Protein AF-A0A7V3JK08-F1 (afdb_monomer_lite)

Sequence (238 aa):
MSPSVHNSKATSTPRSINSATVPPHAVSRSSGCAATTRMRFTSPNWPTSKDGVSDICSPRGVRRWSAAPFPKASPAGTVGQKRRHLFYHNSGRRKNLYEVPAMRLLMFLAKQFAFRPFEKTLPDAADAGGEVRVADAAVIFVHAEPQDEANAAGLETKFVKNVKWIAGKRGFRSVVLHSFTHLAEASASPQFAEAFLQSAATRLRNTGYQVTLTPFGWVCEWELSVYGESLAKVFKVL

Structure (mmCIF, N/CA/C/O backbone):
data_AF-A0A7V3JK08-F1
#
_entry.id   AF-A0A7V3JK08-F1
#
loop_
_atom_site.group_PDB
_atom_site.id
_atom_site.type_symbol
_atom_site.label_atom_id
_atom_site.label_alt_id
_atom_site.label_comp_id
_atom_site.label_asym_id
_atom_site.label_entity_id
_atom_site.label_seq_id
_atom_site.pdbx_PDB_ins_code
_atom_site.Cartn_x
_atom_site.Cartn_y
_atom_site.Cartn_z
_atom_site.occupancy
_atom_site.B_iso_or_equiv
_atom_site.auth_seq_id
_atom_site.auth_comp_id
_atom_site.auth_asym_id
_atom_site.auth_atom_id
_atom_site.pdbx_PDB_model_num
ATOM 1 N N . MET A 1 1 ? 54.950 -26.844 6.397 1.00 44.97 1 MET A N 1
ATOM 2 C CA . MET A 1 1 ? 55.944 -27.912 6.135 1.00 44.97 1 MET A CA 1
ATOM 3 C C . MET A 1 1 ? 56.023 -28.795 7.374 1.00 44.97 1 MET A C 1
ATOM 5 O O . MET A 1 1 ? 55.875 -28.244 8.456 1.00 44.97 1 MET A O 1
ATOM 9 N N . SER A 1 2 ? 56.229 -30.106 7.179 1.00 39.28 2 SER A N 1
ATOM 10 C CA . SER A 1 2 ? 56.109 -31.245 8.127 1.00 39.28 2 SER A CA 1
ATOM 11 C C . SER A 1 2 ? 54.739 -31.961 8.142 1.00 39.28 2 SER A C 1
ATOM 13 O O . SER A 1 2 ? 53.722 -31.303 7.936 1.00 39.28 2 SER A O 1
ATOM 15 N N . PRO A 1 3 ? 54.722 -33.313 8.241 1.00 57.62 3 PRO A N 1
ATOM 16 C CA . PRO A 1 3 ? 54.244 -34.138 7.125 1.00 57.62 3 PRO A CA 1
ATOM 17 C C . PRO A 1 3 ? 53.255 -35.275 7.473 1.00 57.62 3 PRO A C 1
ATOM 19 O O . PRO A 1 3 ? 53.011 -35.607 8.626 1.00 57.62 3 PRO A O 1
ATOM 22 N N . SER A 1 4 ? 52.737 -35.855 6.384 1.00 43.62 4 SER A N 1
ATOM 23 C CA . SER A 1 4 ? 52.169 -37.187 6.124 1.00 43.62 4 SER A CA 1
ATOM 24 C C . SER A 1 4 ? 52.019 -38.212 7.255 1.00 43.62 4 SER A C 1
ATOM 26 O O . SER A 1 4 ? 52.997 -38.653 7.850 1.00 43.62 4 SER A O 1
ATOM 28 N N . VAL A 1 5 ? 50.807 -38.771 7.346 1.00 53.66 5 VAL A N 1
ATOM 29 C CA . VAL A 1 5 ? 50.544 -40.125 7.856 1.00 53.66 5 VAL A CA 1
ATOM 30 C C . VAL A 1 5 ? 49.669 -40.867 6.839 1.00 53.66 5 VAL A C 1
ATOM 32 O O . VAL A 1 5 ? 48.612 -40.385 6.436 1.00 53.66 5 VAL A O 1
ATOM 35 N N . HIS A 1 6 ? 50.154 -42.026 6.391 1.00 46.25 6 HIS A N 1
ATOM 36 C CA . HIS A 1 6 ? 49.413 -43.026 5.624 1.00 46.25 6 HIS A CA 1
ATOM 37 C C . HIS A 1 6 ? 48.321 -43.672 6.481 1.00 46.25 6 HIS A C 1
ATOM 39 O O . HIS A 1 6 ? 48.582 -44.009 7.634 1.00 46.25 6 HIS A O 1
ATOM 45 N N . ASN A 1 7 ? 47.164 -43.990 5.894 1.00 44.94 7 ASN A N 1
ATOM 46 C CA . ASN A 1 7 ? 46.474 -45.210 6.301 1.00 44.94 7 ASN A CA 1
ATOM 47 C C . ASN A 1 7 ? 45.701 -45.866 5.152 1.00 44.94 7 ASN A C 1
ATOM 49 O O . ASN A 1 7 ? 45.136 -45.206 4.280 1.00 44.94 7 ASN A O 1
ATOM 53 N N . SER A 1 8 ? 45.748 -47.191 5.176 1.00 45.16 8 SER A N 1
ATOM 54 C CA . SER A 1 8 ? 45.377 -48.122 4.122 1.00 45.16 8 SER A CA 1
ATOM 55 C C . SER A 1 8 ? 43.903 -48.521 4.165 1.00 45.16 8 SER A C 1
ATOM 57 O O . SER A 1 8 ? 43.245 -48.508 5.202 1.00 45.16 8 SER A O 1
ATOM 59 N N . LYS A 1 9 ? 43.421 -48.919 2.986 1.00 43.72 9 LYS A N 1
ATOM 60 C CA . LYS A 1 9 ? 42.112 -49.507 2.680 1.00 43.72 9 LYS A CA 1
ATOM 61 C C . LYS A 1 9 ? 41.764 -50.712 3.566 1.00 43.72 9 LYS A C 1
ATOM 63 O O . LYS A 1 9 ? 42.589 -51.606 3.730 1.00 43.72 9 LYS A O 1
ATOM 68 N N . ALA A 1 10 ? 40.490 -50.818 3.940 1.00 41.09 10 ALA A N 1
ATOM 69 C CA . ALA A 1 10 ? 39.824 -52.098 4.165 1.00 41.09 10 ALA A CA 1
ATOM 70 C C . ALA A 1 10 ? 38.390 -52.044 3.615 1.00 41.09 10 ALA A C 1
ATOM 72 O O . ALA A 1 10 ? 37.568 -51.217 4.003 1.00 41.09 10 ALA A O 1
ATOM 73 N N . THR A 1 11 ? 38.144 -52.922 2.653 1.00 42.81 11 THR A N 1
ATOM 74 C CA . THR A 1 11 ? 36.903 -53.175 1.924 1.00 42.81 11 THR A CA 1
ATOM 75 C C . THR A 1 11 ? 35.995 -54.090 2.748 1.00 42.81 11 THR A C 1
ATOM 77 O O . THR A 1 11 ? 36.456 -55.123 3.221 1.00 42.81 11 THR A O 1
ATOM 80 N N . SER A 1 12 ? 34.698 -53.788 2.851 1.00 40.03 12 SER A N 1
ATOM 81 C CA . SER A 1 12 ? 33.665 -54.820 3.026 1.00 40.03 12 SER A CA 1
ATOM 82 C C . SER A 1 12 ? 32.294 -54.323 2.546 1.00 40.03 12 SER A C 1
ATOM 84 O O . SER A 1 12 ? 31.903 -53.178 2.750 1.00 40.03 12 SER A O 1
ATOM 86 N N . THR A 1 13 ? 31.585 -55.202 1.849 1.00 43.25 13 THR A N 1
ATOM 87 C CA . THR A 1 13 ? 30.185 -55.134 1.387 1.00 43.25 13 THR A CA 1
ATOM 88 C C . THR A 1 13 ? 29.637 -56.565 1.573 1.00 43.25 13 THR A C 1
ATOM 90 O O . THR A 1 13 ? 30.458 -57.474 1.726 1.00 43.25 13 THR A O 1
ATOM 93 N N . PRO A 1 14 ? 28.337 -56.887 1.415 1.00 53.09 14 PRO A N 1
ATOM 94 C CA . PRO A 1 14 ? 27.078 -56.163 1.651 1.00 53.09 14 PRO A CA 1
ATOM 95 C C . PRO A 1 14 ? 26.154 -56.932 2.634 1.00 53.09 14 PRO A C 1
ATOM 97 O O . PRO A 1 14 ? 26.373 -58.108 2.915 1.00 53.09 14 PRO A O 1
ATOM 100 N N . ARG A 1 15 ? 25.025 -56.339 3.058 1.00 38.31 15 ARG A N 1
ATOM 101 C CA . ARG A 1 15 ? 23.806 -57.114 3.379 1.00 38.31 15 ARG A CA 1
ATOM 102 C C . ARG A 1 15 ? 22.533 -56.328 3.044 1.00 38.31 15 ARG A C 1
ATOM 104 O O . ARG A 1 15 ? 22.272 -55.270 3.599 1.00 38.31 15 ARG A O 1
ATOM 111 N N . SER A 1 16 ? 21.790 -56.897 2.098 1.00 41.03 16 SER A N 1
ATOM 112 C CA . SER A 1 16 ? 20.389 -56.639 1.749 1.00 41.03 16 SER A CA 1
ATOM 113 C C . SER A 1 16 ? 19.460 -56.955 2.928 1.00 41.03 16 SER A C 1
ATOM 115 O O . SER A 1 16 ? 19.788 -57.877 3.670 1.00 41.03 16 SER A O 1
ATOM 117 N N . ILE A 1 17 ? 18.328 -56.242 3.058 1.00 45.47 17 ILE A N 1
ATOM 118 C CA . ILE A 1 17 ? 17.000 -56.776 3.436 1.00 45.47 17 ILE A CA 1
ATOM 119 C C . ILE A 1 17 ? 15.899 -55.740 3.088 1.00 45.47 17 ILE A C 1
ATOM 121 O O . ILE A 1 17 ? 15.822 -54.656 3.654 1.00 45.47 17 ILE A O 1
ATOM 125 N N . ASN A 1 18 ? 15.078 -56.161 2.125 1.00 44.19 18 ASN A N 1
ATOM 126 C CA . ASN A 1 18 ? 13.622 -56.076 1.949 1.00 44.19 18 ASN A CA 1
ATOM 127 C C . ASN A 1 18 ? 12.842 -54.748 1.879 1.00 44.19 18 ASN A C 1
ATOM 129 O O . ASN A 1 18 ? 12.598 -54.036 2.847 1.00 44.19 18 ASN A O 1
ATOM 133 N N . SER A 1 19 ? 12.285 -54.601 0.678 1.00 41.09 19 SER A N 1
ATOM 134 C CA . SER A 1 19 ? 11.043 -53.966 0.255 1.00 41.09 19 SER A CA 1
ATOM 135 C C . SER A 1 19 ? 9.795 -54.442 1.017 1.00 41.09 19 SER A C 1
ATOM 137 O O . SER A 1 19 ? 9.583 -55.640 1.203 1.00 41.09 19 SER A O 1
ATOM 139 N N . ALA A 1 20 ? 8.915 -53.497 1.361 1.00 44.09 20 ALA A N 1
ATOM 140 C CA . ALA A 1 20 ? 7.545 -53.757 1.797 1.00 44.09 20 ALA A CA 1
ATOM 141 C C . ALA A 1 20 ? 6.555 -53.055 0.854 1.00 44.09 20 ALA A C 1
ATOM 143 O O . ALA A 1 20 ? 6.560 -51.835 0.698 1.00 44.09 20 ALA A O 1
ATOM 144 N N . THR A 1 21 ? 5.736 -53.877 0.209 1.00 41.53 21 THR A N 1
ATOM 145 C CA . THR A 1 21 ? 4.658 -53.540 -0.723 1.00 41.53 21 THR A CA 1
ATOM 146 C C . THR A 1 21 ? 3.405 -53.122 0.053 1.00 41.53 21 THR A C 1
ATOM 148 O O . THR A 1 21 ? 2.987 -53.830 0.967 1.00 41.53 21 THR A O 1
ATOM 151 N N . VAL A 1 22 ? 2.779 -52.005 -0.327 1.00 55.28 22 VAL A N 1
ATOM 152 C CA . VAL A 1 22 ? 1.480 -51.540 0.202 1.00 55.28 22 VAL A CA 1
ATOM 153 C C . VAL A 1 22 ? 0.359 -51.961 -0.768 1.00 55.28 22 VAL A C 1
ATOM 155 O O . VAL A 1 22 ? 0.499 -51.701 -1.964 1.00 55.28 22 VAL A O 1
ATOM 158 N N . PRO A 1 23 ? -0.743 -52.593 -0.314 1.00 51.19 23 PRO A N 1
ATOM 159 C CA . PRO A 1 23 ? -1.876 -52.945 -1.174 1.00 51.19 23 PRO A CA 1
ATOM 160 C C . PRO A 1 23 ? -2.932 -51.817 -1.268 1.00 51.19 23 PRO A C 1
ATOM 162 O O . PRO A 1 23 ? -3.100 -51.056 -0.313 1.00 51.19 23 PRO A O 1
ATOM 165 N N . PRO A 1 24 ? -3.693 -51.719 -2.380 1.00 51.12 24 PRO A N 1
ATOM 166 C CA . PRO A 1 24 ? -4.788 -50.763 -2.524 1.00 51.12 24 PRO A CA 1
ATOM 167 C C . PRO A 1 24 ? -6.121 -51.349 -2.029 1.00 51.12 24 PRO A C 1
ATOM 169 O O . PRO A 1 24 ? -6.517 -52.440 -2.440 1.00 51.12 24 PRO A O 1
ATOM 172 N N . HIS A 1 25 ? -6.861 -50.599 -1.205 1.00 43.75 25 HIS A N 1
ATOM 173 C CA . HIS A 1 25 ? -8.233 -50.942 -0.821 1.00 43.75 25 HIS A CA 1
ATOM 174 C C . HIS A 1 25 ? -9.260 -49.931 -1.349 1.00 43.75 25 HIS A C 1
ATOM 176 O O . HIS A 1 25 ? -9.266 -48.761 -0.985 1.00 43.75 25 HIS A O 1
ATOM 182 N N . ALA A 1 26 ? -10.142 -50.484 -2.184 1.00 37.19 26 ALA A N 1
ATOM 183 C CA . ALA A 1 26 ? -11.599 -50.366 -2.171 1.00 37.19 26 ALA A CA 1
ATOM 184 C C . ALA A 1 26 ? -12.260 -48.977 -2.279 1.00 37.19 26 ALA A C 1
ATOM 186 O O . ALA A 1 26 ? -12.446 -48.236 -1.318 1.00 37.19 26 ALA A O 1
ATOM 187 N N . VAL A 1 27 ? -12.795 -48.755 -3.480 1.00 41.03 27 VAL A N 1
ATOM 188 C CA . VAL A 1 27 ? -13.937 -47.892 -3.788 1.00 41.03 27 VAL A CA 1
ATOM 189 C C . VAL A 1 27 ? -15.155 -48.330 -2.964 1.00 41.03 27 VAL A C 1
ATOM 191 O O . VAL A 1 27 ? -15.590 -49.475 -3.072 1.00 41.03 27 VAL A O 1
ATOM 194 N N . SER A 1 28 ? -15.764 -47.407 -2.216 1.00 40.09 28 SER A N 1
ATOM 195 C CA . SER A 1 28 ? -17.152 -47.547 -1.766 1.00 40.09 28 SER A CA 1
ATOM 196 C C . SER A 1 28 ? -17.954 -46.319 -2.193 1.00 40.09 28 SER A C 1
ATOM 198 O O . SER A 1 28 ? -17.598 -45.174 -1.918 1.00 40.09 28 SER A O 1
ATOM 200 N N . ARG A 1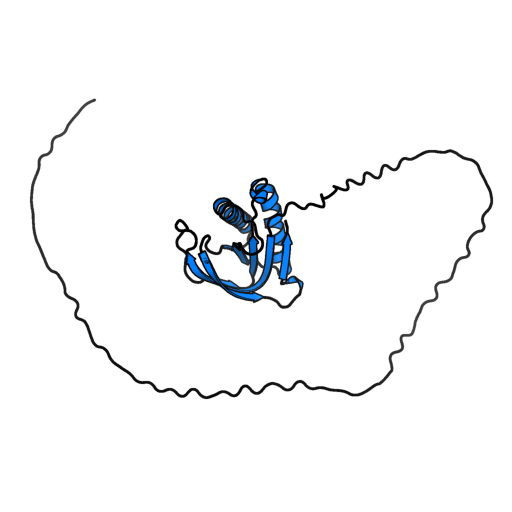 29 ? -19.017 -46.579 -2.958 1.00 38.12 29 ARG A N 1
ATOM 201 C CA . ARG A 1 29 ? -20.067 -45.620 -3.294 1.00 38.12 29 ARG A CA 1
ATOM 202 C C . ARG A 1 29 ? -21.033 -45.576 -2.114 1.00 38.12 29 ARG A C 1
ATOM 204 O O . ARG A 1 29 ? -21.580 -46.615 -1.755 1.00 38.12 29 ARG A O 1
ATOM 211 N N . SER A 1 30 ? -21.308 -44.393 -1.583 1.00 41.22 30 SER A N 1
ATOM 212 C CA . SER A 1 30 ? -22.500 -44.147 -0.775 1.00 41.22 30 SER A CA 1
ATOM 213 C C . SER A 1 30 ? -23.271 -42.968 -1.363 1.00 41.22 30 SER A C 1
ATOM 215 O O . SER A 1 30 ? -22.874 -41.807 -1.335 1.00 41.22 30 SER A O 1
ATOM 217 N N . SER A 1 31 ? -24.390 -43.325 -1.977 1.00 40.00 31 SER A N 1
ATOM 218 C CA . SER A 1 31 ? -25.494 -42.460 -2.353 1.00 40.00 31 SER A CA 1
ATOM 219 C C . SER A 1 31 ? -26.158 -41.902 -1.094 1.00 40.00 31 SER A C 1
ATOM 221 O O . SER A 1 31 ? -26.745 -42.658 -0.323 1.00 40.00 31 SER A O 1
ATOM 223 N N . GLY A 1 32 ? -26.085 -40.585 -0.907 1.00 34.59 32 GLY A N 1
ATOM 224 C CA . GLY A 1 32 ? -26.803 -39.846 0.127 1.00 34.59 32 GLY A CA 1
ATOM 225 C C . GLY A 1 32 ? -27.618 -38.730 -0.509 1.00 34.59 32 GLY A C 1
ATOM 226 O O . GLY A 1 32 ? -27.113 -37.641 -0.757 1.00 34.59 32 GLY A O 1
ATOM 227 N N . CYS A 1 33 ? -28.877 -39.034 -0.811 1.00 34.47 33 CYS A N 1
ATOM 228 C CA . CYS A 1 33 ? -29.897 -38.071 -1.194 1.00 34.47 33 CYS A CA 1
ATOM 229 C C . CYS A 1 33 ? -30.258 -37.242 0.050 1.00 34.47 33 CYS A C 1
ATOM 231 O O . CYS A 1 33 ? -30.729 -37.803 1.036 1.00 34.47 33 CYS A O 1
ATOM 233 N N . ALA A 1 34 ? -30.028 -35.928 0.024 1.00 37.88 34 ALA A N 1
ATOM 234 C CA . ALA A 1 34 ? -30.514 -35.016 1.054 1.00 37.88 34 ALA A CA 1
ATOM 235 C C . ALA A 1 34 ? -31.192 -33.818 0.387 1.00 37.88 34 ALA A C 1
ATOM 237 O O . ALA A 1 34 ? -30.589 -33.061 -0.372 1.00 37.88 34 ALA A O 1
ATOM 238 N N . ALA A 1 35 ? -32.489 -33.719 0.657 1.00 38.19 35 ALA A N 1
ATOM 239 C CA . ALA A 1 35 ? -33.421 -32.741 0.139 1.00 38.19 35 ALA A CA 1
ATOM 240 C C . ALA A 1 35 ? -32.964 -31.301 0.409 1.00 38.19 35 ALA A C 1
ATOM 242 O O . ALA A 1 35 ? -32.764 -30.893 1.552 1.00 38.19 35 ALA A O 1
ATOM 243 N N . THR A 1 36 ? -32.863 -30.497 -0.648 1.00 33.69 36 THR A N 1
ATOM 244 C CA . THR A 1 36 ? -32.725 -29.047 -0.520 1.00 33.69 36 THR A CA 1
ATOM 245 C C . THR A 1 36 ? -34.104 -28.455 -0.240 1.00 33.69 36 THR A C 1
ATOM 247 O O . THR A 1 36 ? -34.890 -28.180 -1.147 1.00 33.69 36 THR A O 1
ATOM 250 N N . THR A 1 37 ? -34.415 -28.275 1.043 1.00 36.28 37 THR A N 1
ATOM 251 C CA . THR A 1 37 ? -35.534 -27.447 1.494 1.00 36.28 37 THR A CA 1
ATOM 252 C C . THR A 1 37 ? -35.336 -26.031 0.965 1.00 36.28 37 THR A C 1
ATOM 254 O O . THR A 1 37 ? -34.422 -25.307 1.354 1.00 36.28 37 THR A O 1
ATOM 257 N N . ARG A 1 38 ? -36.215 -25.644 0.042 1.00 36.16 38 ARG A N 1
ATOM 258 C CA . ARG A 1 38 ? -36.311 -24.312 -0.551 1.00 36.16 38 ARG A CA 1
ATOM 259 C C . ARG A 1 38 ? -36.784 -23.331 0.532 1.00 36.16 38 ARG A C 1
ATOM 261 O O . ARG A 1 38 ? -37.986 -23.153 0.719 1.00 36.16 38 ARG A O 1
ATOM 268 N N . MET A 1 39 ? -35.863 -22.708 1.268 1.00 33.88 39 MET A N 1
ATOM 269 C CA . MET A 1 39 ? -36.212 -21.574 2.128 1.00 33.88 39 MET A CA 1
ATOM 270 C C . MET A 1 39 ? -36.595 -20.386 1.243 1.00 33.88 39 MET A C 1
ATOM 272 O O . MET A 1 39 ? -35.771 -19.808 0.537 1.00 33.88 39 MET A O 1
ATOM 276 N N . ARG A 1 40 ? -37.889 -20.054 1.259 1.00 36.28 40 ARG A N 1
ATOM 277 C CA . ARG A 1 40 ? -38.421 -18.801 0.725 1.00 36.28 40 ARG A CA 1
ATOM 278 C C . ARG A 1 40 ? -37.917 -17.667 1.616 1.00 36.28 40 ARG A C 1
ATOM 28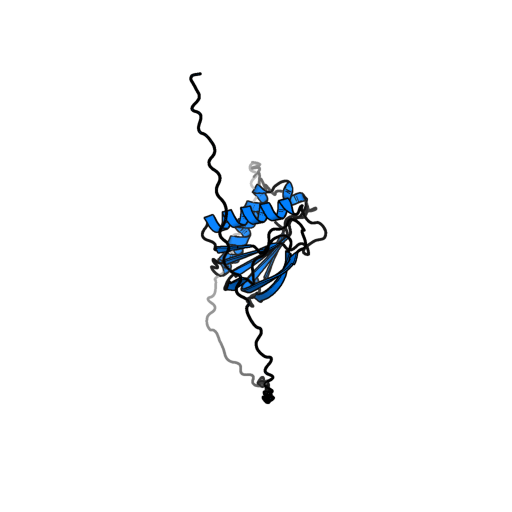0 O O . ARG A 1 40 ? -38.320 -17.579 2.770 1.00 36.28 40 ARG A O 1
ATOM 287 N N . PHE A 1 41 ? -37.070 -16.797 1.077 1.00 33.47 41 PHE A N 1
ATOM 288 C CA . PHE A 1 41 ? -36.822 -15.488 1.674 1.00 33.47 41 PHE A CA 1
ATOM 289 C C . PHE A 1 41 ? -38.048 -14.609 1.419 1.00 33.47 41 PHE A C 1
ATOM 291 O O . PHE A 1 41 ? -38.315 -14.203 0.290 1.00 33.47 41 PHE A O 1
ATOM 298 N N . THR A 1 42 ? -38.828 -14.351 2.464 1.00 39.12 42 THR A N 1
ATOM 299 C CA . THR A 1 42 ? -39.830 -13.285 2.476 1.00 39.12 42 THR A CA 1
ATOM 300 C C . THR A 1 42 ? -39.126 -11.959 2.749 1.00 39.12 42 THR A C 1
ATOM 302 O O . THR A 1 42 ? -38.499 -11.800 3.797 1.00 39.12 42 THR A O 1
ATOM 305 N N . SER A 1 43 ? -39.223 -11.020 1.807 1.00 42.25 43 SER A N 1
ATOM 306 C CA . SER A 1 43 ? -38.792 -9.627 1.972 1.00 42.25 43 SER A CA 1
ATOM 307 C C . SER A 1 43 ? -39.459 -8.973 3.188 1.00 42.25 43 SER A C 1
ATOM 309 O O . SER A 1 43 ? -40.672 -9.118 3.353 1.00 42.25 43 SER A O 1
ATOM 311 N N . PRO A 1 44 ? -38.735 -8.188 4.002 1.00 42.78 44 PRO A N 1
ATOM 312 C CA . PRO A 1 44 ? -39.365 -7.291 4.958 1.00 42.78 44 PRO A CA 1
ATOM 313 C C . PRO A 1 44 ? -39.971 -6.083 4.230 1.00 42.78 44 PRO A C 1
ATOM 315 O O . PRO A 1 44 ? -39.279 -5.362 3.511 1.00 42.78 44 PRO A O 1
ATOM 318 N N . ASN A 1 45 ? -41.273 -5.881 4.433 1.00 37.47 45 ASN A N 1
ATOM 319 C CA . ASN A 1 45 ? -42.025 -4.698 4.024 1.00 37.47 45 ASN A CA 1
ATOM 320 C C . ASN A 1 45 ? -41.401 -3.414 4.595 1.00 37.47 45 ASN A C 1
ATOM 322 O O . ASN A 1 45 ? -41.169 -3.310 5.799 1.00 37.47 45 ASN A O 1
ATOM 326 N N . TRP A 1 46 ? -41.209 -2.417 3.733 1.00 34.38 46 TRP A N 1
ATOM 327 C CA . TRP A 1 46 ? -40.912 -1.039 4.118 1.00 34.38 46 TRP A CA 1
ATOM 328 C C . TRP A 1 46 ? -42.232 -0.309 4.413 1.00 34.38 46 TRP A C 1
ATOM 330 O O . TRP A 1 46 ? -43.071 -0.230 3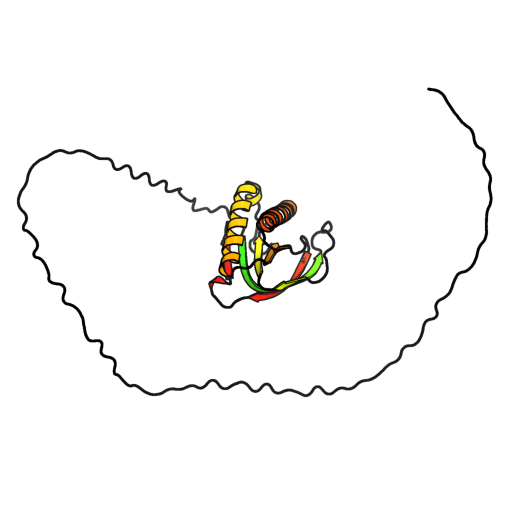.513 1.00 34.38 46 TRP A O 1
ATOM 340 N N . PRO A 1 47 ? -42.471 0.225 5.624 1.00 38.84 47 PRO A N 1
ATOM 341 C CA . PRO A 1 47 ? -43.663 1.022 5.866 1.00 38.84 47 PRO A CA 1
ATOM 342 C C . PRO A 1 47 ? -43.511 2.398 5.207 1.00 38.84 47 PRO A C 1
ATOM 344 O O . PRO A 1 47 ? -42.673 3.213 5.587 1.00 38.84 47 PRO A O 1
ATOM 347 N N . THR A 1 48 ? -44.348 2.664 4.208 1.00 39.25 48 THR A N 1
ATOM 348 C CA . THR A 1 48 ? -44.646 4.017 3.739 1.00 39.25 48 THR A CA 1
ATOM 349 C C . THR A 1 48 ? -45.683 4.638 4.670 1.00 39.25 48 THR A C 1
ATOM 351 O O . THR A 1 48 ? -46.851 4.258 4.606 1.00 39.25 48 THR A O 1
ATOM 354 N N . SER A 1 49 ? -45.295 5.604 5.503 1.00 34.22 49 SER A N 1
ATOM 355 C CA . SER A 1 49 ? -46.246 6.538 6.111 1.00 34.22 49 SER A CA 1
ATOM 356 C C . SER A 1 49 ? -46.176 7.881 5.386 1.00 34.22 49 SER A C 1
ATOM 358 O O . SER A 1 49 ? -45.219 8.645 5.501 1.00 34.22 49 SER A O 1
ATOM 360 N N . LYS A 1 50 ? -47.218 8.151 4.599 1.00 36.97 50 LYS A N 1
ATOM 361 C CA . LYS A 1 50 ? -47.746 9.503 4.444 1.00 36.97 50 LYS A CA 1
ATOM 362 C C . LYS A 1 50 ? -48.698 9.722 5.615 1.00 36.97 50 LYS A C 1
ATOM 364 O O . LYS A 1 50 ? -49.446 8.806 5.933 1.00 36.97 50 LYS A O 1
ATOM 369 N N . ASP A 1 51 ? -48.585 10.877 6.260 1.00 35.03 51 ASP A N 1
ATOM 370 C CA . ASP A 1 51 ? -49.684 11.752 6.689 1.00 35.03 51 ASP A CA 1
ATOM 371 C C . ASP A 1 51 ? -49.233 12.640 7.855 1.00 35.03 51 ASP A C 1
ATOM 373 O O . ASP A 1 51 ? -48.521 12.200 8.755 1.00 35.03 51 ASP A O 1
ATOM 377 N N . GLY A 1 52 ? -49.708 13.887 7.848 1.00 32.72 52 GLY A N 1
ATOM 378 C CA . GLY A 1 52 ? -49.956 14.615 9.092 1.00 32.72 52 GLY A CA 1
ATOM 379 C C . GLY A 1 52 ? -49.049 15.802 9.381 1.00 32.72 52 GLY A C 1
ATOM 380 O O . GLY A 1 52 ? -48.082 15.708 10.126 1.00 32.72 52 GLY A O 1
ATOM 381 N N . VAL A 1 53 ? -49.449 16.947 8.839 1.00 38.84 53 VAL A N 1
ATOM 382 C CA . VAL A 1 53 ? -49.160 18.299 9.329 1.00 38.84 53 VAL A CA 1
ATOM 383 C C . VAL A 1 53 ? -49.495 18.428 10.822 1.00 38.84 53 VAL A C 1
ATOM 385 O O . VAL A 1 53 ? -50.599 18.076 11.225 1.00 38.84 53 VAL A O 1
ATOM 388 N N . SER A 1 54 ? -48.607 19.047 11.603 1.00 34.75 54 SER A N 1
ATOM 389 C CA . SER A 1 54 ? -49.012 19.990 12.654 1.00 34.75 54 SER A CA 1
ATOM 390 C C . SER A 1 54 ? -47.842 20.886 13.051 1.00 34.75 54 SER A C 1
ATOM 392 O O . SER A 1 54 ? -46.825 20.422 13.570 1.00 34.75 54 SER A O 1
ATOM 394 N N . ASP A 1 55 ? -48.033 22.177 12.799 1.00 34.06 55 ASP A N 1
ATOM 395 C CA . ASP A 1 55 ? -47.311 23.283 13.406 1.00 34.06 55 ASP A CA 1
ATOM 396 C C . ASP A 1 55 ? -47.281 23.177 14.936 1.00 34.06 55 ASP A C 1
ATOM 398 O O . ASP A 1 55 ? -48.233 22.693 15.543 1.00 34.06 55 ASP A O 1
ATOM 402 N N . ILE A 1 56 ? -46.191 23.676 15.528 1.00 38.16 56 ILE A N 1
ATOM 403 C CA . ILE A 1 56 ? -46.066 24.418 16.800 1.00 38.16 56 ILE A CA 1
ATOM 404 C C . ILE A 1 56 ? -44.626 24.215 17.291 1.00 38.16 56 ILE A C 1
ATOM 406 O O . ILE A 1 56 ? -44.294 23.223 17.933 1.00 38.16 56 ILE A O 1
ATOM 410 N N . CYS A 1 57 ? -43.753 25.188 17.029 1.00 31.92 57 CYS A N 1
ATOM 411 C CA . CYS A 1 57 ? -42.620 25.446 17.913 1.00 31.92 57 CYS A CA 1
ATOM 412 C C . CYS A 1 57 ? -42.179 26.907 17.779 1.00 31.92 57 CYS A C 1
ATOM 414 O O . CYS A 1 57 ? -41.583 27.322 16.788 1.00 31.92 57 CYS A O 1
ATOM 416 N N . SER A 1 58 ? -42.523 27.700 18.790 1.00 44.28 58 SER A N 1
ATOM 417 C CA . SER A 1 58 ? -42.062 29.074 18.969 1.00 44.28 58 SER A CA 1
ATOM 418 C C . SER A 1 58 ? -40.758 29.068 19.771 1.00 44.28 58 SER A C 1
ATOM 420 O O . SER A 1 58 ? -40.725 28.449 20.836 1.00 44.28 58 SER A O 1
ATOM 422 N N . PRO A 1 59 ? -39.720 29.816 19.362 1.00 42.41 59 PRO A N 1
ATOM 423 C CA . PRO A 1 59 ? -38.674 30.243 20.277 1.00 42.41 59 PRO A CA 1
ATOM 424 C C . PRO A 1 59 ? -38.791 31.744 20.553 1.00 42.41 59 PRO A C 1
ATOM 426 O O . PRO A 1 59 ? -38.559 32.602 19.700 1.00 42.41 59 PRO A O 1
ATOM 429 N N . ARG A 1 60 ? -39.117 32.049 21.810 1.00 38.16 60 ARG A N 1
ATOM 430 C CA . ARG A 1 60 ? -38.907 33.352 22.441 1.00 38.16 60 ARG A CA 1
ATOM 431 C C . ARG A 1 60 ? -37.409 33.672 22.494 1.00 38.16 60 ARG A C 1
ATOM 433 O O . ARG A 1 60 ? -36.622 32.833 22.917 1.00 38.16 60 ARG A O 1
ATOM 440 N N . GLY A 1 61 ? -37.056 34.928 22.206 1.00 36.09 61 GLY A N 1
ATOM 441 C CA . GLY A 1 61 ? -35.881 35.575 22.803 1.00 36.09 61 GLY A CA 1
ATOM 442 C C . GLY A 1 61 ? -34.759 35.995 21.853 1.00 36.09 61 GLY A C 1
ATOM 443 O O . GLY A 1 61 ? -33.632 35.535 22.001 1.00 36.09 61 GLY A O 1
ATOM 444 N N . VAL A 1 62 ? -35.018 36.944 20.947 1.00 39.22 62 VAL A N 1
ATOM 445 C CA . VAL A 1 62 ? -33.947 37.699 20.272 1.00 39.22 62 VAL A CA 1
ATOM 446 C C . VAL A 1 62 ? -33.59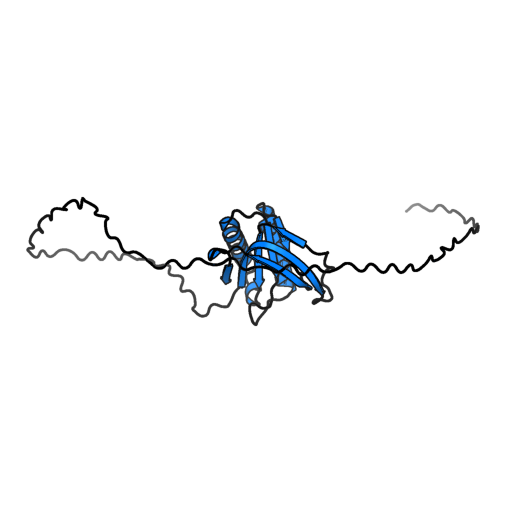9 38.918 21.127 1.00 39.22 62 VAL A C 1
ATOM 448 O O . VAL A 1 62 ? -34.407 39.834 21.287 1.00 39.22 62 VAL A O 1
ATOM 451 N N . ARG A 1 63 ? -32.394 38.929 21.709 1.00 38.91 63 ARG A N 1
ATOM 452 C CA . ARG A 1 63 ? -31.842 40.108 22.389 1.00 38.91 63 ARG A CA 1
ATOM 453 C C . ARG A 1 63 ? -31.438 41.161 21.355 1.00 38.91 63 ARG A C 1
ATOM 455 O O . ARG A 1 63 ? -30.647 40.904 20.452 1.00 38.91 63 ARG A O 1
ATOM 462 N N . ARG A 1 64 ? -32.016 42.347 21.531 1.00 32.50 64 ARG A N 1
ATOM 463 C CA . ARG A 1 64 ? -31.823 43.586 20.775 1.00 32.50 64 ARG A CA 1
ATOM 464 C C . ARG A 1 64 ? -30.385 44.093 20.945 1.00 32.50 64 ARG A C 1
ATOM 466 O O . ARG A 1 64 ? -29.975 44.373 22.067 1.00 32.50 64 ARG A O 1
ATOM 473 N N . TRP A 1 65 ? -29.642 44.224 19.848 1.00 32.94 65 TRP A N 1
ATOM 474 C CA . TRP A 1 65 ? -28.367 44.945 19.821 1.00 32.94 65 TRP A CA 1
ATOM 475 C C . TRP A 1 65 ? -28.634 46.408 19.459 1.00 32.94 65 TRP A C 1
ATOM 477 O O . TRP A 1 65 ? -29.258 46.703 18.440 1.00 32.94 65 TRP A O 1
ATOM 487 N N . SER A 1 66 ? -28.208 47.314 20.333 1.00 37.97 66 SER A N 1
ATOM 488 C CA . SER A 1 66 ? -28.331 48.762 20.174 1.00 37.97 66 SER A CA 1
ATOM 489 C C . SER A 1 66 ? -27.255 49.279 19.218 1.00 37.97 66 SER A C 1
ATOM 491 O O . SER A 1 66 ? -26.070 49.025 19.423 1.00 37.97 66 SER A O 1
ATOM 493 N N . ALA A 1 67 ? -27.666 50.014 18.185 1.00 37.66 67 ALA A N 1
ATOM 494 C CA . ALA A 1 67 ? -26.770 50.702 17.263 1.00 37.66 67 ALA A CA 1
ATOM 495 C C . ALA A 1 67 ? -26.121 51.917 17.948 1.00 37.66 67 ALA A C 1
ATOM 497 O O . ALA A 1 67 ? -26.822 52.789 18.460 1.00 37.66 67 ALA A O 1
ATOM 498 N N . ALA A 1 68 ? -24.789 51.979 17.946 1.00 41.78 68 ALA A N 1
ATOM 499 C CA . ALA A 1 68 ? -24.038 53.177 18.311 1.00 41.78 68 ALA A CA 1
ATOM 500 C C . ALA A 1 68 ? -23.861 54.088 17.074 1.00 41.78 68 ALA A C 1
ATOM 502 O O . ALA A 1 68 ? -23.674 53.573 15.968 1.00 41.78 68 ALA A O 1
ATOM 503 N N . PRO A 1 69 ? -23.928 55.424 17.224 1.00 42.88 69 PRO A N 1
ATOM 504 C CA . PRO A 1 69 ? -23.870 56.355 16.102 1.00 42.88 69 PRO A CA 1
ATOM 505 C C . PRO A 1 69 ? -22.447 56.548 15.552 1.00 42.88 69 PRO A C 1
ATOM 507 O O . PRO A 1 69 ? -21.476 56.671 16.296 1.00 42.88 69 PRO A O 1
ATOM 510 N N . PHE A 1 70 ? -22.358 56.626 14.222 1.00 38.97 70 PHE A N 1
ATOM 511 C CA . PHE A 1 70 ? -21.158 56.977 13.461 1.00 38.97 70 PHE A CA 1
ATOM 512 C C . PHE A 1 70 ? -20.690 58.414 13.766 1.00 38.97 70 PHE A C 1
ATOM 514 O O . PHE A 1 70 ? -21.497 59.343 13.655 1.00 38.97 70 PHE A O 1
ATOM 521 N N . PRO A 1 71 ? -19.400 58.651 14.067 1.00 43.38 71 PRO A N 1
ATOM 522 C CA . PRO A 1 71 ? -18.856 60.002 14.099 1.00 43.38 71 PRO A CA 1
ATOM 523 C C . PRO A 1 71 ? -18.587 60.542 12.683 1.00 43.38 71 PRO A C 1
ATOM 525 O O . PRO A 1 71 ? -18.113 59.836 11.792 1.00 43.38 71 PRO A O 1
ATOM 528 N N . LYS A 1 72 ? -18.928 61.823 12.500 1.00 39.09 72 LYS A N 1
ATOM 529 C CA . LYS A 1 72 ? -18.841 62.605 11.258 1.00 39.09 72 LYS A CA 1
ATOM 530 C C . LYS A 1 72 ? -17.390 62.921 10.867 1.00 39.09 72 LYS A C 1
ATOM 532 O O . LYS A 1 72 ? -16.541 63.140 11.724 1.00 39.09 72 LYS A O 1
ATOM 537 N N . ALA A 1 73 ? -17.151 63.013 9.561 1.00 40.03 73 ALA A N 1
ATOM 538 C CA . ALA A 1 73 ? -15.874 63.376 8.950 1.00 40.03 73 ALA A CA 1
ATOM 539 C C . ALA A 1 73 ? -15.664 64.897 8.824 1.00 40.03 73 ALA A C 1
ATOM 541 O O . ALA A 1 73 ? -16.594 65.603 8.433 1.00 40.03 73 ALA A O 1
ATOM 542 N N . SER A 1 74 ? -14.427 65.365 9.062 1.00 34.72 74 SER A N 1
ATOM 543 C CA . SER A 1 74 ? -13.745 66.520 8.418 1.00 34.72 74 SER A CA 1
ATOM 544 C C . SER A 1 74 ? -12.421 66.864 9.130 1.00 34.72 74 SER A C 1
ATOM 546 O O . SER A 1 74 ? -12.307 66.569 10.317 1.00 34.72 74 SER A O 1
ATOM 548 N N . PRO A 1 75 ? -11.482 67.616 8.516 1.00 47.94 75 PRO A N 1
ATOM 549 C CA . PRO A 1 75 ? -11.044 67.610 7.120 1.00 47.94 75 PRO A CA 1
ATOM 550 C C . PRO A 1 75 ? -9.499 67.469 6.996 1.00 47.94 75 PRO A C 1
ATOM 552 O O . PRO A 1 75 ? -8.787 67.217 7.963 1.00 47.94 75 PRO A O 1
ATOM 555 N N . ALA A 1 76 ? -9.018 67.588 5.756 1.00 46.97 76 ALA A N 1
ATOM 556 C CA . ALA A 1 76 ? -7.661 67.392 5.243 1.00 46.97 76 ALA A CA 1
ATOM 557 C C . ALA A 1 76 ? -6.476 67.855 6.121 1.00 46.97 76 ALA A C 1
ATOM 559 O O . ALA A 1 76 ? -6.407 69.002 6.557 1.00 46.97 76 ALA A O 1
ATOM 560 N N . GLY A 1 77 ? -5.474 66.973 6.238 1.00 34.22 77 GLY A N 1
ATOM 561 C CA . GLY A 1 77 ? -4.137 67.267 6.752 1.00 34.22 77 GLY A CA 1
ATOM 562 C C . GLY A 1 77 ? -3.075 66.450 6.009 1.00 34.22 77 GLY A C 1
ATOM 563 O O . GLY A 1 77 ? -3.088 65.221 6.023 1.00 34.22 77 GLY A O 1
ATOM 564 N N . THR A 1 78 ? -2.177 67.148 5.323 1.00 47.06 78 THR A N 1
ATOM 565 C CA . THR A 1 78 ? -1.059 66.622 4.528 1.00 47.06 78 THR A CA 1
ATOM 566 C C . THR A 1 78 ? 0.042 66.062 5.429 1.00 47.06 78 THR A C 1
ATOM 568 O O . THR A 1 78 ? 0.727 66.850 6.068 1.00 47.06 78 THR A O 1
ATOM 571 N N . VAL A 1 79 ? 0.284 64.741 5.456 1.00 43.47 79 VAL A N 1
ATOM 572 C CA . VAL A 1 79 ? 1.502 64.166 6.070 1.00 43.47 79 VAL A CA 1
ATOM 573 C C . VAL A 1 79 ? 1.947 62.869 5.375 1.00 43.47 79 VAL A C 1
ATOM 575 O O . VAL A 1 79 ? 1.279 61.843 5.439 1.00 43.47 79 VAL A O 1
ATOM 578 N N . GLY A 1 80 ? 3.145 62.916 4.781 1.00 35.78 80 GLY A N 1
ATOM 579 C CA . GLY A 1 80 ? 4.178 61.881 4.921 1.00 35.78 80 GLY A CA 1
ATOM 580 C C . GLY A 1 80 ? 3.937 60.506 4.294 1.00 35.78 80 GLY A C 1
ATOM 581 O O . GLY A 1 80 ? 3.580 59.543 4.969 1.00 35.78 80 GLY A O 1
ATOM 582 N N . GLN A 1 81 ? 4.308 60.368 3.024 1.00 44.03 81 GLN A N 1
ATOM 583 C CA . GLN A 1 81 ? 4.464 59.097 2.321 1.00 44.03 81 GLN A CA 1
ATOM 584 C C . GLN A 1 81 ? 5.620 58.263 2.922 1.00 44.03 81 GLN A C 1
ATOM 586 O O . GLN A 1 81 ? 6.740 58.276 2.423 1.00 44.03 81 GLN A O 1
ATOM 591 N N . LYS A 1 82 ? 5.366 57.485 3.984 1.00 39.38 82 LYS A N 1
ATOM 592 C CA . LYS A 1 82 ? 6.232 56.351 4.358 1.00 39.38 82 LYS A CA 1
ATOM 593 C C . LYS A 1 82 ? 5.689 55.082 3.713 1.00 39.38 82 LYS A C 1
ATOM 595 O O . LYS A 1 82 ? 4.831 54.398 4.267 1.00 39.38 82 LYS A O 1
ATOM 600 N N . ARG A 1 83 ? 6.230 54.755 2.534 1.00 43.81 83 ARG A N 1
ATOM 601 C CA . ARG A 1 83 ? 6.123 53.429 1.911 1.00 43.81 83 ARG A CA 1
ATOM 602 C C . ARG A 1 83 ? 6.706 52.381 2.864 1.00 43.81 83 ARG A C 1
ATOM 604 O O . ARG A 1 83 ? 7.887 52.058 2.799 1.00 43.81 83 ARG A O 1
ATOM 611 N N . ARG A 1 84 ? 5.880 51.812 3.742 1.00 39.78 84 ARG A N 1
ATOM 612 C CA . ARG A 1 84 ? 6.133 50.464 4.250 1.00 39.78 84 ARG A CA 1
ATOM 613 C C . ARG A 1 84 ? 5.744 49.519 3.124 1.00 39.78 84 ARG A C 1
ATOM 615 O O . ARG A 1 84 ? 4.573 49.194 2.958 1.00 39.78 84 ARG A O 1
ATOM 622 N N . HIS A 1 85 ? 6.725 49.123 2.317 1.00 37.56 85 HIS A N 1
ATOM 623 C CA . HIS A 1 85 ? 6.608 47.883 1.566 1.00 37.56 85 HIS A CA 1
ATOM 624 C C . HIS A 1 85 ? 6.453 46.764 2.592 1.00 37.56 85 HIS A C 1
ATOM 626 O O . HIS A 1 85 ? 7.428 46.252 3.136 1.00 37.56 85 HIS A O 1
ATOM 632 N N . LEU A 1 86 ? 5.202 46.419 2.891 1.00 34.62 86 LEU A N 1
ATOM 633 C CA . LEU A 1 86 ? 4.884 45.110 3.418 1.00 34.62 86 LEU A CA 1
ATOM 634 C C . LEU A 1 86 ? 5.206 44.145 2.275 1.00 34.62 86 LEU A C 1
ATOM 636 O O . LEU A 1 86 ? 4.395 43.910 1.382 1.00 34.62 86 LEU A O 1
ATOM 640 N N . PHE A 1 87 ? 6.446 43.663 2.253 1.00 32.16 87 PHE A N 1
ATOM 641 C CA . PHE A 1 87 ? 6.812 42.496 1.475 1.00 32.16 87 PHE A CA 1
ATOM 642 C C . PHE A 1 87 ? 6.019 41.327 2.050 1.00 32.16 87 PHE A C 1
ATOM 644 O O . PHE A 1 87 ? 6.468 40.631 2.956 1.00 32.16 87 PHE A O 1
ATOM 651 N N . TYR A 1 88 ? 4.814 41.112 1.531 1.00 33.34 88 TYR A N 1
ATOM 652 C CA . TYR A 1 88 ? 4.176 39.817 1.638 1.00 33.34 88 TYR A CA 1
ATOM 653 C C . TYR A 1 88 ? 4.965 38.885 0.718 1.00 33.34 88 TYR A C 1
ATOM 655 O O . TYR A 1 88 ? 4.707 38.794 -0.482 1.00 33.34 88 TYR A O 1
ATOM 663 N N . HIS A 1 89 ? 6.002 38.249 1.265 1.00 35.81 89 HIS A N 1
ATOM 664 C CA . HIS A 1 89 ? 6.601 37.072 0.651 1.00 35.81 89 HIS A CA 1
ATOM 665 C C . HIS A 1 89 ? 5.556 35.958 0.695 1.00 35.81 89 HIS A C 1
ATOM 667 O O . HIS A 1 89 ? 5.545 35.119 1.592 1.00 35.81 89 HIS A O 1
ATOM 673 N N . ASN A 1 90 ? 4.647 35.963 -0.280 1.00 44.12 90 ASN A N 1
ATOM 674 C CA . ASN A 1 90 ? 3.902 34.770 -0.620 1.00 44.12 90 ASN A CA 1
ATOM 675 C C . ASN A 1 90 ? 4.909 33.823 -1.271 1.00 44.12 90 ASN A C 1
ATOM 677 O O . ASN A 1 90 ? 5.157 33.895 -2.474 1.00 44.12 90 ASN A O 1
ATOM 681 N N . SER A 1 91 ? 5.516 32.943 -0.478 1.00 45.22 91 SER A N 1
ATOM 682 C CA . SER A 1 91 ? 6.253 31.772 -0.955 1.00 45.22 91 SER A CA 1
ATOM 683 C C . SER A 1 91 ? 5.271 30.741 -1.531 1.00 45.22 91 SER A C 1
ATOM 685 O O . SER A 1 91 ? 5.266 29.558 -1.189 1.00 45.22 91 SER A O 1
ATOM 687 N N . GLY A 1 92 ? 4.417 31.214 -2.441 1.00 40.47 92 GLY A N 1
ATOM 688 C CA . GLY A 1 92 ? 3.538 30.434 -3.282 1.00 40.47 92 GLY A CA 1
ATOM 689 C C . GLY A 1 92 ? 4.403 29.661 -4.254 1.00 40.47 92 GLY A C 1
ATOM 690 O O . GLY A 1 92 ? 4.708 30.120 -5.353 1.00 40.47 92 GLY A O 1
ATOM 691 N N . ARG A 1 93 ? 4.825 28.477 -3.816 1.00 48.28 93 ARG A N 1
ATOM 692 C CA . ARG A 1 93 ? 5.376 27.431 -4.666 1.00 48.28 93 ARG A CA 1
ATOM 693 C C . ARG A 1 93 ? 4.352 27.197 -5.784 1.00 48.28 93 ARG A C 1
ATOM 695 O O . ARG A 1 93 ? 3.345 26.528 -5.560 1.00 48.28 93 ARG A O 1
ATOM 702 N N . ARG A 1 94 ? 4.572 27.807 -6.956 1.00 45.78 94 ARG A N 1
ATOM 703 C CA . ARG A 1 94 ? 3.817 27.537 -8.185 1.00 45.78 94 ARG A CA 1
ATOM 704 C C . ARG A 1 94 ? 3.908 26.033 -8.423 1.00 45.78 94 ARG A C 1
ATOM 706 O O . ARG A 1 94 ? 4.954 25.535 -8.826 1.00 45.78 94 ARG A O 1
ATOM 713 N N . LYS A 1 95 ? 2.848 25.297 -8.090 1.00 50.47 95 LYS A N 1
ATOM 714 C CA . LYS A 1 95 ? 2.716 23.906 -8.510 1.00 50.47 95 LYS A CA 1
ATOM 715 C C . LYS A 1 95 ? 2.541 23.963 -10.020 1.00 50.47 95 LYS A C 1
ATOM 717 O O . LYS A 1 95 ? 1.593 24.584 -10.495 1.00 50.47 95 LYS A O 1
ATOM 722 N N . ASN A 1 96 ? 3.511 23.427 -10.750 1.00 46.19 96 ASN A N 1
ATOM 723 C CA . ASN A 1 96 ? 3.386 23.256 -12.188 1.00 46.19 96 ASN A CA 1
ATOM 724 C C . ASN A 1 96 ? 2.093 22.474 -12.453 1.00 46.19 96 ASN A C 1
ATOM 726 O O . ASN A 1 96 ? 1.900 21.401 -11.895 1.00 46.19 96 ASN A O 1
ATOM 730 N N . LEU A 1 97 ? 1.211 23.050 -13.270 1.00 49.41 97 LEU A N 1
ATOM 731 C CA . LEU A 1 97 ? -0.084 22.483 -13.671 1.00 49.41 97 LEU A CA 1
ATOM 732 C C . LEU A 1 97 ? 0.047 21.348 -14.702 1.00 49.41 97 LEU A C 1
ATOM 734 O O . LEU A 1 97 ? -0.956 20.818 -15.162 1.00 49.41 97 LEU A O 1
ATOM 738 N N . TYR A 1 98 ? 1.279 20.953 -15.018 1.00 50.31 98 TYR A N 1
ATOM 739 C CA . TYR A 1 98 ? 1.603 19.659 -15.602 1.00 50.31 98 TYR A CA 1
ATOM 740 C C . TYR A 1 98 ? 2.178 18.812 -14.473 1.00 50.31 98 TYR A C 1
ATOM 742 O O . TYR A 1 98 ? 3.388 18.767 -14.248 1.00 50.31 98 TYR A O 1
ATOM 750 N N . GLU A 1 99 ? 1.271 18.261 -13.673 1.00 55.97 99 GLU A N 1
ATOM 751 C CA . GLU A 1 99 ? 1.591 17.318 -12.611 1.00 55.97 99 GLU A CA 1
ATOM 752 C C . GLU A 1 99 ? 2.167 16.085 -13.312 1.00 55.97 99 GLU A C 1
ATOM 754 O O . GLU A 1 99 ? 1.432 15.323 -13.939 1.00 55.97 99 GLU A O 1
ATOM 759 N N . VAL A 1 100 ? 3.499 15.945 -13.301 1.00 59.88 100 VAL A N 1
ATOM 760 C CA . VAL A 1 100 ? 4.138 14.672 -13.645 1.00 59.88 100 VAL A CA 1
ATOM 761 C C . VAL A 1 100 ? 3.461 13.674 -12.716 1.00 59.88 100 VAL A C 1
ATOM 763 O O . VAL A 1 100 ? 3.507 13.906 -11.500 1.00 59.88 100 VAL A O 1
ATOM 766 N N . PRO A 1 101 ? 2.719 12.686 -13.246 1.00 58.41 101 PRO A N 1
ATOM 767 C CA . PRO A 1 101 ? 1.906 11.850 -12.391 1.00 58.41 101 PRO A CA 1
ATOM 768 C C . PRO A 1 101 ? 2.821 11.164 -11.377 1.00 58.41 101 PRO A C 1
ATOM 770 O O . PRO A 1 101 ? 4.036 11.139 -11.515 1.00 58.41 101 PRO A O 1
ATOM 773 N N . ALA A 1 102 ? 2.289 10.717 -10.270 1.00 81.38 102 ALA A N 1
ATOM 774 C CA . ALA A 1 102 ? 3.089 10.198 -9.178 1.00 81.38 102 ALA A CA 1
ATOM 775 C C . ALA A 1 102 ? 2.253 9.139 -8.493 1.00 81.38 102 ALA A C 1
ATOM 777 O O . ALA A 1 102 ? 1.024 9.184 -8.594 1.00 81.38 102 ALA A O 1
ATOM 778 N N . MET A 1 103 ? 2.911 8.200 -7.818 1.00 94.25 103 MET A N 1
ATOM 779 C CA . MET A 1 103 ? 2.300 7.015 -7.223 1.00 94.25 103 MET A CA 1
ATOM 780 C C . MET A 1 103 ? 0.831 7.200 -6.829 1.00 94.25 103 MET A C 1
ATOM 782 O O . MET A 1 103 ? 0.477 8.053 -6.002 1.00 94.25 103 MET A O 1
ATOM 786 N N . ARG A 1 104 ? -0.029 6.363 -7.410 1.00 95.81 104 ARG A N 1
ATOM 787 C CA . ARG A 1 104 ? -1.474 6.399 -7.189 1.00 95.81 104 ARG A CA 1
ATOM 788 C C . ARG A 1 104 ? -1.857 5.390 -6.119 1.00 95.81 104 ARG A C 1
ATOM 790 O O . ARG A 1 104 ? -1.436 4.235 -6.143 1.00 95.81 104 ARG A O 1
ATOM 797 N N . LEU A 1 105 ? -2.682 5.839 -5.184 1.00 97.56 105 LEU A N 1
ATOM 798 C CA . LEU A 1 105 ? -3.192 5.054 -4.073 1.00 97.56 105 LEU A CA 1
ATOM 799 C C . LEU A 1 105 ? -4.710 4.980 -4.147 1.00 97.56 105 LEU A C 1
ATOM 801 O O . LEU A 1 105 ? -5.381 6.012 -4.224 1.00 97.56 105 LEU A O 1
ATOM 805 N N . LEU A 1 106 ? -5.247 3.773 -4.023 1.00 97.62 106 LEU A N 1
ATOM 806 C CA . LEU A 1 106 ? -6.660 3.545 -3.755 1.00 97.62 106 LEU A CA 1
ATOM 807 C C . LEU A 1 106 ? -6.782 2.846 -2.399 1.00 97.62 106 LEU A C 1
ATOM 809 O O . LEU A 1 106 ? -6.338 1.718 -2.206 1.00 97.62 106 LEU A O 1
ATOM 813 N N . MET A 1 107 ? -7.317 3.572 -1.425 1.00 98.38 107 MET A N 1
ATOM 814 C CA . MET A 1 107 ? -7.277 3.215 -0.013 1.00 98.38 107 MET A CA 1
ATOM 815 C C . MET A 1 107 ? -8.673 2.890 0.492 1.00 98.38 107 MET A C 1
ATOM 817 O O . MET A 1 107 ? -9.608 3.676 0.316 1.00 98.38 107 MET A O 1
ATOM 821 N N . PHE A 1 108 ? -8.787 1.766 1.187 1.00 98.56 108 PHE A N 1
ATOM 822 C CA . PHE A 1 108 ? -10.021 1.294 1.783 1.00 98.56 108 PHE A CA 1
ATOM 823 C C . PHE A 1 108 ? -9.864 1.092 3.282 1.00 98.56 108 PHE A C 1
ATOM 825 O O . PHE A 1 108 ? -8.882 0.520 3.751 1.00 98.56 108 PHE A O 1
ATOM 832 N N . LEU A 1 109 ? -10.872 1.513 4.038 1.00 98.50 109 LEU A N 1
ATOM 833 C CA . LEU A 1 109 ? -11.063 1.060 5.411 1.00 98.50 109 LEU A CA 1
ATOM 834 C C . LEU A 1 109 ? -11.991 -0.148 5.349 1.00 98.50 109 LEU A C 1
ATOM 836 O O . LEU A 1 109 ? -13.181 -0.007 5.056 1.00 98.50 109 LEU A O 1
ATOM 840 N N . ALA A 1 110 ? -11.435 -1.333 5.582 1.00 98.31 110 ALA A N 1
ATOM 841 C CA . ALA A 1 110 ? -12.116 -2.602 5.389 1.00 98.31 110 ALA A CA 1
ATOM 842 C C . ALA A 1 110 ? -12.416 -3.288 6.722 1.00 98.31 110 ALA A C 1
ATOM 844 O O . ALA A 1 110 ? -11.571 -3.324 7.613 1.00 98.31 110 ALA A O 1
ATOM 845 N N . LYS A 1 111 ? -13.616 -3.867 6.828 1.00 98.25 111 LYS A N 1
ATOM 846 C CA . LYS A 1 111 ? -13.976 -4.831 7.880 1.00 98.25 111 LYS A CA 1
ATOM 847 C C . LYS A 1 111 ? -13.173 -6.114 7.704 1.00 98.25 111 LYS A C 1
ATOM 849 O O . LYS A 1 111 ? -12.699 -6.693 8.672 1.00 98.25 111 LYS A O 1
ATOM 854 N N . GLN A 1 112 ? -13.025 -6.537 6.451 1.00 98.19 112 GLN A N 1
ATOM 855 C CA . GLN A 1 112 ? -12.315 -7.746 6.075 1.00 98.19 112 GLN A CA 1
ATOM 856 C C . GLN A 1 112 ? -11.722 -7.592 4.678 1.00 98.19 112 GLN A C 1
ATOM 858 O O . GLN A 1 112 ? -12.375 -7.064 3.773 1.00 98.19 112 GLN A O 1
ATOM 863 N N . PHE A 1 113 ? -10.500 -8.088 4.524 1.00 98.44 113 PHE A N 1
ATOM 864 C CA . PHE A 1 113 ? -9.857 -8.325 3.244 1.00 98.44 113 PHE A CA 1
ATOM 865 C C . PHE A 1 113 ? -9.293 -9.740 3.228 1.00 98.44 113 PHE A C 1
ATOM 867 O O . PHE A 1 113 ? -8.512 -10.103 4.110 1.00 98.44 113 PHE A O 1
ATOM 874 N N . ALA 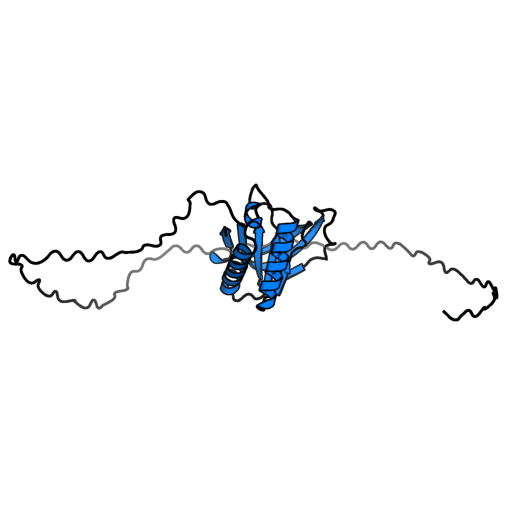A 1 114 ? -9.708 -10.540 2.257 1.00 98.06 114 ALA A N 1
ATOM 875 C CA . ALA A 1 114 ? -9.163 -11.866 2.011 1.00 98.06 114 ALA A CA 1
ATOM 876 C C . ALA A 1 114 ? -8.522 -11.880 0.630 1.00 98.06 114 ALA A C 1
ATOM 878 O O . ALA A 1 114 ? -9.087 -11.302 -0.293 1.00 98.06 114 ALA A O 1
ATOM 879 N N . PHE A 1 115 ? -7.374 -12.530 0.476 1.00 97.38 115 PHE A N 1
ATOM 880 C CA . PHE A 1 115 ? -6.784 -12.747 -0.839 1.00 97.38 115 PHE A CA 1
ATOM 881 C C . PHE A 1 115 ? -6.177 -14.139 -0.953 1.00 97.38 115 PHE A C 1
ATOM 883 O O . PHE A 1 115 ? -5.632 -14.676 0.016 1.00 97.38 115 PHE A O 1
ATOM 890 N N . ARG A 1 116 ? -6.254 -14.703 -2.158 1.00 96.06 116 ARG A N 1
ATOM 891 C CA . ARG A 1 116 ? -5.664 -15.984 -2.525 1.00 96.06 116 ARG A CA 1
ATOM 892 C C . ARG A 1 116 ? -4.847 -15.815 -3.807 1.00 96.06 116 ARG A C 1
ATOM 894 O O . ARG A 1 116 ? -5.386 -15.325 -4.799 1.00 96.06 116 ARG A O 1
ATOM 901 N N . PRO A 1 117 ? -3.564 -16.198 -3.807 1.00 94.50 117 PRO A N 1
ATOM 902 C CA . PRO A 1 117 ? -2.757 -16.198 -5.023 1.00 94.50 117 PRO A CA 1
ATOM 903 C C . PRO A 1 117 ? -3.369 -17.163 -6.041 1.00 94.50 117 PRO A C 1
ATOM 905 O O . PRO A 1 117 ? -3.720 -18.287 -5.684 1.00 94.50 117 PRO A O 1
ATOM 908 N N . PHE A 1 118 ? -3.533 -16.705 -7.279 1.00 92.06 118 PHE A N 1
ATOM 909 C CA . PHE A 1 118 ? -4.206 -17.453 -8.339 1.00 92.06 118 PHE A CA 1
ATOM 910 C C . PHE A 1 118 ? -3.224 -17.846 -9.441 1.00 92.06 118 PHE A C 1
ATOM 912 O O . PHE A 1 118 ? -2.987 -19.030 -9.664 1.00 92.06 118 PHE A O 1
ATOM 919 N N . GLU A 1 119 ? -2.597 -16.858 -10.080 1.00 90.62 119 GLU A N 1
ATOM 920 C CA . GLU A 1 119 ? -1.714 -17.081 -11.226 1.00 90.62 119 GLU A CA 1
ATOM 921 C C . GLU A 1 119 ? -0.419 -16.285 -11.080 1.00 90.62 119 GLU A C 1
ATOM 923 O O . GLU A 1 119 ? -0.433 -15.102 -10.736 1.00 90.62 119 GLU A O 1
ATOM 928 N N . LYS A 1 120 ? 0.712 -16.937 -11.353 1.00 90.69 120 LYS A N 1
ATOM 929 C CA . LYS A 1 120 ? 2.034 -16.315 -11.313 1.00 90.69 120 LYS A CA 1
ATOM 930 C C . LYS A 1 120 ? 2.272 -15.535 -12.608 1.00 90.69 120 LYS A C 1
ATOM 932 O O . LYS A 1 120 ? 2.284 -16.119 -13.685 1.00 90.69 120 LYS A O 1
ATOM 937 N N . THR A 1 121 ? 2.488 -14.226 -12.506 1.00 87.81 121 THR A N 1
ATOM 938 C CA . THR A 1 121 ? 2.715 -13.336 -13.661 1.00 87.81 121 THR A CA 1
ATOM 939 C C . THR A 1 121 ? 4.187 -13.066 -13.928 1.00 87.81 121 THR A C 1
ATOM 941 O O . THR A 1 121 ? 4.560 -12.760 -15.058 1.00 87.81 121 THR A O 1
ATOM 944 N N . LEU A 1 122 ? 5.034 -13.187 -12.905 1.00 83.56 122 LEU A N 1
ATOM 945 C CA . LEU A 1 122 ? 6.482 -13.065 -13.035 1.00 83.56 122 LEU A CA 1
ATOM 946 C C . LEU A 1 122 ? 7.124 -14.443 -12.830 1.00 83.56 122 LEU A C 1
ATOM 948 O O . LEU A 1 122 ? 7.009 -14.989 -11.732 1.00 83.56 122 LEU A O 1
ATOM 952 N N . PRO A 1 123 ? 7.818 -15.011 -13.836 1.00 79.81 123 PRO A N 1
ATOM 953 C CA . PRO A 1 123 ? 8.430 -16.340 -13.733 1.00 79.81 123 PRO A CA 1
ATOM 954 C C . PRO A 1 123 ? 9.345 -16.487 -12.510 1.00 79.81 123 PRO A C 1
ATOM 956 O O . PRO A 1 123 ? 9.270 -17.490 -11.796 1.00 79.81 123 PRO A O 1
ATOM 959 N N . ASP A 1 124 ? 10.110 -15.434 -12.219 1.00 82.31 124 ASP A N 1
ATOM 960 C CA . ASP A 1 124 ? 11.094 -15.381 -11.135 1.00 82.31 124 ASP A CA 1
ATOM 961 C C . ASP A 1 124 ? 10.512 -14.925 -9.786 1.00 82.31 124 ASP A C 1
ATOM 963 O O . ASP A 1 124 ? 11.255 -14.777 -8.816 1.00 82.31 124 ASP A O 1
ATOM 967 N N . ALA A 1 125 ? 9.195 -14.691 -9.684 1.00 81.88 125 ALA A N 1
ATOM 968 C CA . ALA A 1 125 ? 8.587 -14.335 -8.401 1.00 81.88 125 ALA A CA 1
ATOM 969 C C . ALA A 1 125 ? 8.737 -15.468 -7.376 1.00 81.88 125 ALA A C 1
ATOM 971 O O . ALA A 1 125 ? 8.764 -16.652 -7.723 1.00 81.88 125 ALA A O 1
ATOM 972 N N . ALA A 1 126 ? 8.786 -15.112 -6.096 1.00 83.06 126 ALA A N 1
ATOM 973 C CA . ALA A 1 126 ? 8.756 -16.096 -5.023 1.00 83.06 126 ALA A CA 1
ATOM 974 C C . ALA A 1 126 ? 7.449 -16.912 -5.049 1.00 83.06 126 ALA A C 1
ATOM 976 O O . ALA A 1 126 ? 6.409 -16.439 -5.527 1.00 83.06 126 ALA A O 1
ATOM 977 N N . ASP A 1 127 ? 7.502 -18.131 -4.511 1.00 83.62 127 ASP A N 1
ATOM 978 C CA . ASP A 1 127 ? 6.302 -18.939 -4.315 1.00 83.62 127 ASP A CA 1
ATOM 979 C C . ASP A 1 127 ? 5.338 -18.217 -3.376 1.00 83.62 127 ASP A C 1
ATOM 981 O O . ASP A 1 127 ? 5.717 -17.707 -2.316 1.00 83.62 127 ASP A O 1
ATOM 985 N N . ALA A 1 128 ? 4.076 -18.156 -3.786 1.00 85.25 128 ALA A N 1
ATOM 986 C CA . ALA A 1 128 ? 3.047 -17.560 -2.966 1.00 85.25 128 ALA A CA 1
ATOM 987 C C . ALA A 1 128 ? 2.524 -18.567 -1.933 1.00 85.25 128 ALA A C 1
ATOM 989 O O . ALA A 1 128 ? 2.428 -19.767 -2.187 1.00 85.25 128 ALA A O 1
ATOM 990 N N . GLY A 1 129 ? 2.189 -18.061 -0.745 1.00 87.81 129 GLY A N 1
ATOM 991 C CA . GLY A 1 129 ? 1.540 -18.852 0.296 1.00 87.81 129 GLY A CA 1
ATOM 992 C C . GLY A 1 129 ? 0.076 -19.172 -0.027 1.00 87.81 129 GLY A C 1
ATOM 993 O O . GLY A 1 129 ? -0.420 -18.938 -1.125 1.00 87.81 129 GLY A O 1
ATOM 994 N N . GLY A 1 130 ? -0.639 -19.690 0.970 1.00 91.38 130 GLY A N 1
ATOM 995 C CA . GLY A 1 130 ? -2.080 -19.913 0.872 1.00 91.38 130 GLY A CA 1
ATOM 996 C C . GLY A 1 130 ? -2.907 -18.627 0.974 1.00 91.38 130 GLY A C 1
ATOM 997 O O . GLY A 1 130 ? -2.396 -17.508 0.937 1.00 91.38 130 GLY A O 1
ATOM 998 N N . GLU A 1 131 ? -4.214 -18.805 1.143 1.00 95.75 131 GLU A N 1
ATOM 999 C CA . GLU A 1 131 ? -5.130 -17.698 1.406 1.00 95.75 131 GLU A CA 1
ATOM 1000 C C . GLU A 1 131 ? -4.791 -16.975 2.715 1.00 95.75 131 GLU A C 1
ATOM 1002 O O . GLU A 1 131 ? -4.534 -17.599 3.746 1.00 95.75 131 GLU A O 1
ATOM 1007 N N . VAL A 1 132 ? -4.861 -15.646 2.681 1.00 97.69 132 VAL A N 1
ATOM 1008 C CA . VAL A 1 132 ? -4.675 -14.783 3.847 1.00 97.69 132 VAL A CA 1
ATOM 1009 C C . VAL A 1 132 ? -5.935 -13.961 4.067 1.00 97.69 132 VAL A C 1
ATOM 1011 O O . VAL A 1 132 ? -6.506 -13.413 3.126 1.00 97.69 132 VAL A O 1
ATOM 1014 N N . ARG A 1 133 ? -6.356 -13.840 5.331 1.00 98.31 133 ARG A N 1
ATOM 1015 C CA . ARG A 1 133 ? -7.488 -13.008 5.754 1.00 98.31 133 ARG A CA 1
ATOM 1016 C C . ARG A 1 133 ? -7.035 -12.005 6.800 1.00 98.31 133 ARG A C 1
ATOM 1018 O O . ARG A 1 133 ? -6.393 -12.375 7.779 1.00 98.31 133 ARG A O 1
ATOM 1025 N N . VAL A 1 134 ? -7.412 -10.747 6.610 1.00 98.44 134 VAL A N 1
ATOM 1026 C CA . VAL A 1 134 ? -7.091 -9.643 7.514 1.00 98.44 134 VAL A CA 1
ATOM 1027 C C . VAL A 1 134 ? -8.381 -8.914 7.881 1.00 98.44 134 VAL A C 1
ATOM 1029 O O . VAL A 1 134 ? -9.106 -8.443 7.004 1.00 98.44 134 VAL A O 1
ATOM 1032 N N . ALA A 1 135 ? -8.671 -8.833 9.178 1.00 98.12 135 ALA A N 1
ATOM 1033 C CA . ALA A 1 135 ? -9.796 -8.073 9.719 1.00 98.12 135 ALA A CA 1
ATOM 1034 C C . ALA A 1 135 ? -9.366 -6.648 10.101 1.00 98.12 135 ALA A C 1
ATOM 1036 O O . ALA A 1 135 ? -8.199 -6.424 10.431 1.00 98.12 135 ALA A O 1
ATOM 1037 N N . ASP A 1 136 ? -10.316 -5.708 10.056 1.00 97.88 136 ASP A N 1
ATOM 1038 C CA . ASP A 1 136 ? -10.161 -4.305 10.470 1.00 97.88 136 ASP A CA 1
ATOM 1039 C C . ASP A 1 136 ? -8.849 -3.668 9.996 1.00 97.88 136 ASP A C 1
ATOM 1041 O O . ASP A 1 136 ? -7.946 -3.329 10.769 1.00 97.88 136 ASP A O 1
ATOM 1045 N N . ALA A 1 137 ? -8.747 -3.536 8.675 1.00 98.38 137 ALA A N 1
ATOM 1046 C CA . ALA A 1 137 ? -7.519 -3.155 8.003 1.00 98.38 137 ALA A CA 1
ATOM 1047 C C . ALA A 1 137 ? -7.679 -1.906 7.139 1.00 98.38 137 ALA A C 1
ATOM 1049 O O . ALA A 1 137 ? -8.711 -1.672 6.503 1.00 98.38 137 ALA A O 1
ATOM 1050 N N . ALA A 1 138 ? -6.600 -1.127 7.072 1.00 98.62 138 ALA A N 1
ATOM 1051 C CA . ALA A 1 138 ? -6.402 -0.176 5.991 1.00 98.62 138 ALA A CA 1
ATOM 1052 C C . ALA A 1 138 ? -5.789 -0.928 4.802 1.00 98.62 138 ALA A C 1
ATOM 1054 O O . ALA A 1 138 ? -4.624 -1.324 4.847 1.00 98.62 138 ALA A O 1
ATOM 1055 N N . VAL A 1 139 ? -6.585 -1.156 3.761 1.00 98.69 139 VAL A N 1
ATOM 1056 C CA . VAL A 1 139 ? -6.162 -1.845 2.537 1.00 98.69 139 VAL A CA 1
ATOM 1057 C C . VAL A 1 139 ? -5.764 -0.797 1.513 1.00 98.69 139 VAL A C 1
ATOM 1059 O O . VAL A 1 139 ? -6.564 0.065 1.158 1.00 98.69 139 VAL A O 1
ATOM 1062 N N . ILE A 1 140 ? -4.518 -0.847 1.065 1.00 98.56 140 ILE A N 1
ATOM 1063 C CA . ILE A 1 140 ? -3.903 0.157 0.206 1.00 98.56 140 ILE A CA 1
ATOM 1064 C C . ILE A 1 140 ? -3.518 -0.530 -1.100 1.00 98.56 140 ILE A C 1
ATOM 1066 O O . ILE A 1 140 ? -2.548 -1.285 -1.149 1.00 98.56 140 ILE A O 1
ATOM 1070 N N . PHE A 1 141 ? -4.280 -0.256 -2.154 1.00 98.00 141 PHE A N 1
ATOM 1071 C CA . PHE A 1 141 ? -3.892 -0.578 -3.520 1.00 98.00 141 PHE A CA 1
ATOM 1072 C C . PHE A 1 141 ? -2.883 0.470 -3.984 1.00 98.00 141 PHE A C 1
ATOM 1074 O O . PHE A 1 141 ? -3.153 1.673 -3.901 1.00 98.00 141 PHE A O 1
ATOM 1081 N N . VAL A 1 142 ? -1.715 0.014 -4.427 1.00 97.31 142 VAL A N 1
ATOM 1082 C CA . VAL A 1 142 ? -0.562 0.856 -4.755 1.00 97.31 142 VAL A CA 1
ATOM 1083 C C . VAL A 1 142 ? -0.183 0.664 -6.211 1.00 97.31 142 VAL A C 1
ATOM 1085 O O . VAL A 1 142 ? 0.074 -0.457 -6.647 1.00 97.31 142 VAL A O 1
ATOM 1088 N N . HIS A 1 143 ? -0.082 1.773 -6.929 1.00 95.44 143 HIS A N 1
ATOM 1089 C CA . HIS A 1 143 ? 0.399 1.819 -8.297 1.00 95.44 143 HIS A CA 1
ATOM 1090 C C . HIS A 1 143 ? 1.586 2.774 -8.394 1.00 95.44 143 HIS A C 1
ATOM 1092 O O . HIS A 1 143 ? 1.430 3.967 -8.131 1.00 95.44 143 HIS A O 1
ATOM 1098 N N . ALA A 1 144 ? 2.754 2.243 -8.749 1.00 94.50 144 ALA A N 1
ATOM 1099 C CA . ALA A 1 144 ? 3.973 3.014 -8.962 1.00 94.50 144 ALA A CA 1
ATOM 1100 C C . ALA A 1 144 ? 4.169 3.300 -10.454 1.00 94.50 144 ALA A C 1
ATOM 1102 O O . ALA A 1 144 ? 3.928 2.425 -11.285 1.00 94.50 144 ALA A O 1
ATOM 1103 N N . GLU A 1 145 ? 4.664 4.487 -10.777 1.00 93.12 145 GLU A N 1
ATOM 1104 C CA . GLU A 1 145 ? 4.913 4.954 -12.141 1.00 93.12 145 GLU A CA 1
ATOM 1105 C C . GLU A 1 145 ? 6.400 5.261 -12.385 1.00 93.12 145 GLU A C 1
ATOM 1107 O O . GLU A 1 145 ? 7.135 5.490 -11.425 1.00 93.12 145 GLU A O 1
ATOM 1112 N N . PRO A 1 146 ? 6.876 5.321 -13.643 1.00 91.88 146 PRO A N 1
ATOM 1113 C CA . PRO A 1 146 ? 8.310 5.436 -13.943 1.00 91.88 146 PRO A CA 1
ATOM 1114 C C . PRO A 1 146 ? 9.035 6.604 -13.250 1.00 91.88 146 PRO A C 1
ATOM 1116 O O . PRO A 1 146 ? 10.163 6.472 -12.786 1.00 91.88 146 PRO A O 1
ATOM 1119 N N . GLN A 1 147 ? 8.386 7.759 -13.135 1.00 90.44 147 GLN A N 1
ATOM 1120 C CA . GLN A 1 147 ? 8.945 8.950 -12.491 1.00 90.44 147 GLN A CA 1
ATOM 1121 C C . GLN A 1 147 ? 9.118 8.825 -10.968 1.00 90.44 147 GLN A C 1
ATOM 1123 O O . GLN A 1 147 ? 9.881 9.597 -10.380 1.00 90.44 147 GLN A O 1
ATOM 1128 N N . ASP A 1 148 ? 8.446 7.866 -10.322 1.00 90.94 148 ASP A N 1
ATOM 1129 C CA . ASP A 1 148 ? 8.580 7.618 -8.883 1.00 90.94 148 ASP A CA 1
ATOM 1130 C C . ASP A 1 148 ? 9.992 7.127 -8.523 1.00 90.94 148 ASP A C 1
ATOM 1132 O O . ASP A 1 148 ? 10.487 7.393 -7.421 1.00 90.94 148 ASP A O 1
ATOM 1136 N N . GLU A 1 149 ? 10.673 6.474 -9.470 1.00 90.62 149 GLU A N 1
ATOM 1137 C CA . GLU A 1 149 ? 12.027 5.942 -9.302 1.00 90.62 149 GLU A CA 1
ATOM 1138 C C . GLU A 1 149 ? 13.051 7.053 -9.027 1.00 90.62 149 GLU A C 1
ATOM 1140 O O . GLU A 1 149 ? 13.984 6.874 -8.241 1.00 90.62 149 GLU A O 1
ATOM 1145 N N . ALA A 1 150 ? 12.836 8.247 -9.591 1.00 89.12 150 ALA A N 1
ATOM 1146 C CA . ALA A 1 150 ? 13.747 9.382 -9.454 1.00 89.12 150 ALA A CA 1
ATOM 1147 C C . ALA A 1 150 ? 13.800 9.969 -8.030 1.00 89.12 150 ALA A C 1
ATOM 1149 O O . ALA A 1 150 ? 14.760 10.658 -7.682 1.00 89.12 150 ALA A O 1
ATOM 1150 N N . ASN A 1 151 ? 12.780 9.735 -7.193 1.00 88.19 151 ASN A N 1
ATOM 1151 C CA . ASN A 1 151 ? 12.718 10.277 -5.830 1.00 88.19 151 ASN A CA 1
ATOM 1152 C C . ASN A 1 151 ? 12.055 9.309 -4.833 1.00 88.19 151 ASN A C 1
ATOM 1154 O O . ASN A 1 1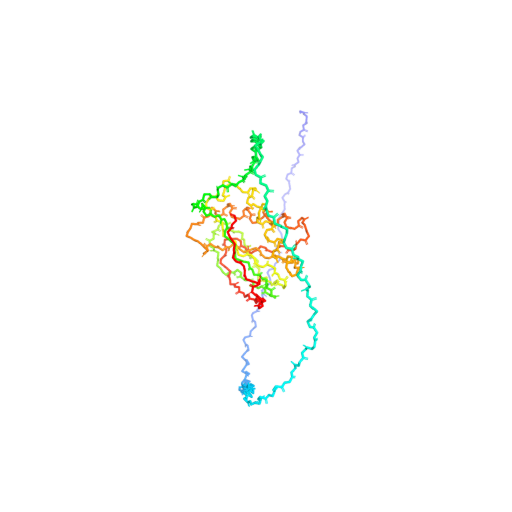51 ? 11.146 9.675 -4.076 1.00 88.19 151 ASN A O 1
ATOM 1158 N N . ALA A 1 152 ? 12.558 8.075 -4.794 1.00 88.75 152 ALA A N 1
ATOM 1159 C CA . ALA A 1 152 ? 12.030 7.002 -3.953 1.00 88.75 152 ALA A CA 1
ATOM 1160 C C . ALA A 1 152 ? 11.906 7.385 -2.464 1.00 88.75 152 ALA A C 1
ATOM 1162 O O . ALA A 1 152 ? 10.862 7.179 -1.849 1.00 88.75 152 ALA A O 1
ATOM 1163 N N . ALA A 1 153 ? 12.938 7.998 -1.872 1.00 89.38 153 ALA A N 1
ATOM 1164 C CA . ALA A 1 153 ? 12.970 8.300 -0.435 1.00 89.38 153 ALA A CA 1
ATOM 1165 C C . ALA A 1 153 ? 11.948 9.378 -0.017 1.00 89.38 153 ALA A C 1
ATOM 1167 O O . ALA A 1 153 ? 11.269 9.270 1.018 1.00 89.38 153 ALA A O 1
ATOM 1168 N N . GLY A 1 154 ? 11.820 10.433 -0.829 1.00 91.25 154 GLY A N 1
ATOM 1169 C CA . GLY A 1 154 ? 10.829 11.483 -0.612 1.00 91.25 154 GLY A CA 1
ATOM 1170 C C . GLY A 1 154 ? 9.408 10.947 -0.769 1.00 91.25 154 GLY A C 1
ATOM 1171 O O . GLY A 1 154 ? 8.543 11.226 0.069 1.00 91.25 154 GLY A O 1
ATOM 1172 N N . LEU A 1 155 ? 9.192 10.130 -1.801 1.00 94.69 155 LEU A N 1
ATOM 1173 C CA . LEU A 1 155 ? 7.928 9.456 -2.062 1.00 94.69 155 LEU A CA 1
ATOM 1174 C C . LEU A 1 155 ? 7.533 8.513 -0.924 1.00 94.69 155 LEU A C 1
ATOM 1176 O O . LEU A 1 155 ? 6.428 8.619 -0.402 1.00 94.69 155 LEU A O 1
ATOM 1180 N N . GLU A 1 156 ? 8.444 7.659 -0.465 1.00 95.69 156 GLU A N 1
ATOM 1181 C CA . GLU A 1 156 ? 8.184 6.694 0.603 1.00 95.69 156 GLU A CA 1
ATOM 1182 C C . GLU A 1 156 ? 7.762 7.400 1.901 1.00 95.69 156 GLU A C 1
ATOM 1184 O O . GLU A 1 156 ? 6.839 6.982 2.600 1.00 95.69 156 GLU A O 1
ATOM 1189 N N . THR A 1 157 ? 8.374 8.545 2.213 1.00 95.31 157 THR A N 1
ATOM 1190 C CA . THR A 1 157 ? 7.962 9.354 3.367 1.00 95.31 157 THR A CA 1
ATOM 1191 C C . THR A 1 157 ? 6.544 9.904 3.218 1.00 95.31 157 THR A C 1
ATOM 1193 O O . THR A 1 157 ? 5.791 9.912 4.198 1.00 95.31 157 THR A O 1
ATOM 1196 N N . LYS A 1 158 ? 6.147 10.349 2.020 1.00 96.00 158 LYS A N 1
ATOM 1197 C CA . LYS A 1 158 ? 4.761 10.762 1.752 1.00 96.00 158 LYS A CA 1
ATOM 1198 C C . LYS A 1 158 ? 3.802 9.574 1.827 1.00 96.00 158 LYS A C 1
ATOM 1200 O O . LYS A 1 158 ? 2.734 9.706 2.427 1.00 96.00 158 LYS A O 1
ATOM 1205 N N . PHE A 1 159 ? 4.189 8.431 1.270 1.00 97.88 159 PHE A N 1
ATOM 1206 C CA . PHE A 1 159 ? 3.419 7.193 1.275 1.00 97.88 159 PHE A CA 1
ATOM 1207 C C . PHE A 1 159 ? 3.118 6.738 2.705 1.00 97.88 159 PHE A C 1
ATOM 1209 O O . PHE A 1 159 ? 1.956 6.671 3.100 1.00 97.88 159 PHE A O 1
ATOM 1216 N N . VAL A 1 160 ? 4.151 6.555 3.535 1.00 98.12 160 VAL A N 1
ATOM 1217 C CA . VAL A 1 160 ? 4.006 6.124 4.935 1.00 98.12 160 VAL A CA 1
ATOM 1218 C C . VAL A 1 160 ? 3.124 7.094 5.729 1.00 98.12 160 VAL A C 1
ATOM 1220 O O . VAL A 1 160 ? 2.305 6.660 6.539 1.00 98.12 160 VAL A O 1
ATOM 1223 N N . LYS A 1 161 ? 3.241 8.409 5.494 1.00 97.69 161 LYS A N 1
ATOM 1224 C CA . LYS A 1 161 ? 2.363 9.409 6.127 1.00 97.69 161 LYS A CA 1
ATOM 1225 C C . LYS A 1 161 ? 0.899 9.243 5.709 1.00 97.69 161 LYS A C 1
ATOM 1227 O O . LYS A 1 161 ? 0.033 9.316 6.578 1.00 97.69 161 LYS A O 1
ATOM 1232 N N . ASN A 1 162 ? 0.621 9.002 4.427 1.00 97.94 162 ASN A N 1
ATOM 1233 C CA . ASN A 1 162 ? -0.745 8.781 3.938 1.00 97.94 162 ASN A CA 1
ATOM 1234 C C . ASN A 1 162 ? -1.345 7.487 4.500 1.00 97.94 162 ASN A C 1
ATOM 1236 O O . ASN A 1 162 ? -2.467 7.520 4.999 1.00 97.94 162 ASN A O 1
ATOM 1240 N N . VAL A 1 163 ? -0.582 6.389 4.517 1.00 98.44 163 VAL A N 1
ATOM 1241 C CA . VAL A 1 163 ? -1.026 5.109 5.094 1.00 98.44 163 VAL A CA 1
ATOM 1242 C C . VAL A 1 163 ? -1.370 5.262 6.580 1.00 98.44 163 VAL A C 1
ATOM 1244 O O . VAL A 1 163 ? -2.438 4.844 7.022 1.00 98.44 163 VAL A O 1
ATOM 1247 N N . LYS A 1 164 ? -0.514 5.937 7.356 1.00 98.44 164 LYS A N 1
ATOM 1248 C CA . LYS A 1 164 ? -0.789 6.227 8.774 1.00 98.44 164 LYS A CA 1
ATOM 1249 C C . LYS A 1 164 ? -2.010 7.120 8.960 1.00 98.44 164 LYS A C 1
ATOM 1251 O O . LYS A 1 164 ? -2.791 6.904 9.881 1.00 98.44 164 LYS A O 1
ATOM 1256 N N . TRP A 1 165 ? -2.168 8.127 8.103 1.00 98.19 165 TRP A N 1
ATOM 1257 C CA . TRP A 1 165 ? -3.308 9.035 8.155 1.00 98.19 165 TRP A CA 1
ATOM 1258 C C . TRP A 1 165 ? -4.628 8.299 7.924 1.00 98.19 165 TRP A C 1
ATOM 1260 O O . TRP A 1 165 ? -5.558 8.511 8.703 1.00 98.19 165 TRP A O 1
ATOM 1270 N N . ILE A 1 166 ? -4.710 7.430 6.908 1.00 98.25 166 ILE A N 1
ATOM 1271 C CA . ILE A 1 166 ? -5.947 6.696 6.616 1.00 98.25 166 ILE A CA 1
ATOM 1272 C C . ILE A 1 166 ? -6.228 5.647 7.696 1.00 98.25 166 ILE A C 1
ATOM 1274 O O . ILE A 1 166 ? -7.326 5.641 8.246 1.00 98.25 166 ILE A O 1
ATOM 1278 N N . ALA A 1 167 ? -5.233 4.848 8.102 1.00 98.19 167 ALA A N 1
ATOM 1279 C CA . ALA A 1 167 ? -5.393 3.858 9.171 1.00 98.19 167 ALA A CA 1
ATOM 1280 C C . ALA A 1 167 ? -5.816 4.509 10.501 1.00 98.19 167 ALA A C 1
ATOM 1282 O O . ALA A 1 167 ? -6.699 4.013 11.205 1.00 98.19 167 ALA A O 1
ATOM 1283 N N . GLY A 1 168 ? -5.256 5.685 10.803 1.00 97.75 168 GLY A N 1
ATOM 1284 C CA . GLY A 1 168 ? -5.590 6.477 11.982 1.00 97.75 168 GLY A CA 1
ATOM 1285 C C . GLY A 1 168 ? -7.040 6.966 12.027 1.00 97.75 168 GLY A C 1
ATOM 1286 O O . GLY A 1 168 ? -7.541 7.211 13.120 1.00 97.75 168 GLY A O 1
ATOM 1287 N N . LYS A 1 169 ? -7.757 7.048 10.894 1.00 96.88 169 LYS A N 1
ATOM 1288 C CA . LYS A 1 169 ? -9.182 7.440 10.881 1.00 96.88 169 LYS A CA 1
ATOM 1289 C C . LYS A 1 169 ? -10.077 6.489 11.664 1.00 96.88 169 LYS A C 1
ATOM 1291 O O . LYS A 1 169 ? -11.114 6.922 12.155 1.00 96.88 169 LYS A O 1
ATOM 1296 N N . ARG A 1 170 ? -9.674 5.223 11.784 1.00 95.69 170 ARG A N 1
ATOM 1297 C CA . ARG A 1 170 ? -10.380 4.192 12.559 1.00 95.69 170 ARG A CA 1
ATOM 1298 C C . ARG A 1 170 ? -9.502 3.523 13.618 1.00 95.69 170 ARG A C 1
ATOM 1300 O O . ARG A 1 170 ? -9.918 2.545 14.223 1.00 95.69 170 ARG A O 1
ATOM 1307 N N . GLY A 1 171 ? -8.294 4.040 13.851 1.00 97.06 171 GLY A N 1
ATOM 1308 C CA . GLY A 1 171 ? -7.350 3.457 14.808 1.00 97.06 171 GLY A CA 1
ATOM 1309 C C . GLY A 1 171 ? -6.834 2.068 14.413 1.00 97.06 171 GLY A C 1
ATOM 1310 O O . GLY A 1 171 ? -6.411 1.310 15.284 1.00 97.06 171 GLY A O 1
ATOM 1311 N N . PHE A 1 172 ? -6.863 1.718 13.124 1.00 98.19 172 PHE A N 1
ATOM 1312 C CA . PHE A 1 172 ? -6.427 0.404 12.654 1.00 98.19 172 PHE A CA 1
ATOM 1313 C C . PHE A 1 172 ? -4.925 0.203 12.840 1.00 98.19 172 PHE A C 1
ATOM 1315 O O . PHE A 1 172 ? -4.120 1.101 12.583 1.00 98.19 172 PHE A O 1
ATOM 1322 N N . ARG A 1 173 ? -4.550 -1.006 13.271 1.00 98.25 173 ARG A N 1
ATOM 1323 C CA . ARG A 1 173 ? -3.152 -1.466 13.351 1.00 98.25 173 ARG A CA 1
ATOM 1324 C C . ARG A 1 173 ? -2.775 -2.388 12.203 1.00 98.25 173 ARG A C 1
ATOM 1326 O O . ARG A 1 173 ? -1.593 -2.469 11.877 1.00 98.25 173 ARG A O 1
ATOM 1333 N N . SER A 1 174 ? -3.761 -3.019 11.579 1.00 98.62 174 SER A N 1
ATOM 1334 C CA . SER A 1 174 ? -3.585 -3.863 10.406 1.00 98.62 174 SER A CA 1
ATOM 1335 C C . SER A 1 174 ? -3.555 -3.009 9.139 1.00 98.62 174 SER A C 1
ATOM 1337 O O . SER A 1 174 ? -4.438 -2.181 8.901 1.00 98.62 174 SER A O 1
ATOM 1339 N N . VAL A 1 175 ? -2.532 -3.210 8.317 1.00 98.75 175 VAL A N 1
ATOM 1340 C CA . VAL A 1 175 ? -2.378 -2.578 7.005 1.00 98.75 175 VAL A CA 1
ATOM 1341 C C . VAL A 1 175 ? -2.125 -3.671 5.982 1.00 98.75 175 VAL A C 1
ATOM 1343 O O . VAL A 1 175 ? -1.270 -4.530 6.190 1.00 98.75 175 VAL A O 1
ATOM 1346 N N . VAL A 1 176 ? -2.837 -3.617 4.863 1.00 98.69 176 VAL A N 1
ATOM 1347 C CA . VAL A 1 176 ? -2.557 -4.462 3.703 1.00 98.69 176 VAL A CA 1
ATOM 1348 C C . VAL A 1 176 ? -2.040 -3.576 2.586 1.00 98.69 176 VAL A C 1
ATOM 1350 O O . VAL A 1 176 ? -2.686 -2.589 2.244 1.00 98.69 176 VAL A O 1
ATOM 1353 N N . LEU A 1 177 ? -0.883 -3.914 2.028 1.00 98.44 177 LEU A N 1
ATOM 1354 C CA . LEU A 1 177 ? -0.344 -3.263 0.842 1.00 98.44 177 LEU A CA 1
ATOM 1355 C C . LEU A 1 177 ? -0.454 -4.239 -0.331 1.00 98.44 177 LEU A C 1
ATOM 1357 O O . LEU A 1 177 ? 0.119 -5.330 -0.292 1.00 98.44 177 LEU A O 1
ATOM 1361 N N . HIS A 1 178 ? -1.207 -3.844 -1.352 1.00 96.81 178 HIS A N 1
ATOM 1362 C CA . HIS A 1 178 ? -1.448 -4.640 -2.547 1.00 96.81 178 HIS A CA 1
ATOM 1363 C C . HIS A 1 178 ? -0.919 -3.900 -3.775 1.00 96.81 178 HIS A C 1
ATOM 1365 O O . HIS A 1 178 ? -1.310 -2.760 -4.027 1.00 96.81 178 HIS A O 1
ATOM 1371 N N . SER A 1 179 ? -0.022 -4.533 -4.531 1.00 93.50 179 SER A N 1
ATOM 1372 C CA . SER A 1 179 ? 0.439 -3.982 -5.809 1.00 93.50 179 SER A CA 1
ATOM 1373 C C . SER A 1 179 ? -0.688 -4.072 -6.839 1.00 93.50 179 SER A C 1
ATOM 1375 O O . SER A 1 179 ? -1.262 -5.141 -7.019 1.00 93.50 179 SER A O 1
ATOM 1377 N N . PHE A 1 180 ? -1.027 -2.959 -7.493 1.00 90.25 180 PHE A N 1
ATOM 1378 C CA . PHE A 1 180 ? -2.131 -2.892 -8.448 1.00 90.25 180 PHE A CA 1
ATOM 1379 C C . PHE A 1 180 ? -1.752 -2.044 -9.667 1.00 90.25 180 PHE A C 1
ATOM 1381 O O . PHE A 1 180 ? -1.730 -0.815 -9.623 1.00 90.25 180 PHE A O 1
ATOM 1388 N N . THR A 1 181 ? -1.443 -2.699 -10.784 1.00 86.38 181 THR A N 1
ATOM 1389 C CA . THR A 1 181 ? -0.931 -2.048 -12.004 1.00 86.38 181 THR A CA 1
ATOM 1390 C C . THR A 1 181 ? -2.012 -1.331 -12.818 1.00 86.38 181 THR A C 1
ATOM 1392 O O . THR A 1 181 ? -1.687 -0.503 -13.656 1.00 86.38 181 THR A O 1
ATOM 1395 N N . HIS A 1 182 ? -3.297 -1.556 -12.542 1.00 83.81 182 HIS A N 1
ATOM 1396 C CA . HIS A 1 182 ? -4.401 -1.045 -13.366 1.00 83.81 182 HIS A CA 1
ATOM 1397 C C . HIS A 1 182 ? -4.933 0.347 -12.967 1.00 83.81 182 HIS A C 1
ATOM 1399 O O . HIS A 1 182 ? -6.006 0.735 -13.424 1.00 83.81 182 HIS A O 1
ATOM 1405 N N . LEU A 1 183 ? -4.235 1.111 -12.112 1.00 87.25 183 LEU A N 1
ATOM 1406 C CA . LEU A 1 183 ? -4.653 2.491 -11.788 1.00 87.25 183 LEU A CA 1
ATOM 1407 C C . LEU A 1 183 ? -4.223 3.519 -12.841 1.00 87.25 183 LEU A C 1
ATOM 1409 O O . LEU A 1 183 ? -4.697 4.655 -12.788 1.00 87.25 183 LEU A O 1
ATOM 1413 N N . ALA A 1 184 ? -3.322 3.152 -13.754 1.00 86.69 184 ALA A N 1
ATOM 1414 C CA . ALA A 1 184 ? -2.847 4.015 -14.826 1.00 86.69 184 ALA A CA 1
ATOM 1415 C C . ALA A 1 184 ? -2.264 3.228 -16.001 1.00 86.69 184 ALA A C 1
ATOM 1417 O O . ALA A 1 184 ? -2.111 2.012 -15.933 1.00 86.69 184 ALA A O 1
ATOM 1418 N N . GLU A 1 185 ? -1.921 3.953 -17.064 1.00 84.31 185 GLU A N 1
ATOM 1419 C CA . GLU A 1 185 ? -1.356 3.386 -18.291 1.00 84.31 185 GLU A CA 1
ATOM 1420 C C . GLU A 1 185 ? 0.121 2.992 -18.143 1.00 84.31 185 GLU A C 1
ATOM 1422 O O . GLU A 1 185 ? 0.528 1.937 -18.623 1.00 84.31 185 GLU A O 1
ATOM 1427 N N . ALA A 1 186 ? 0.930 3.819 -17.474 1.00 88.25 186 ALA A N 1
ATOM 1428 C CA . ALA A 1 186 ? 2.361 3.582 -17.297 1.00 88.25 186 ALA A CA 1
ATOM 1429 C C . ALA A 1 186 ? 2.647 2.991 -15.915 1.00 88.25 186 ALA A C 1
ATOM 1431 O O . ALA A 1 186 ? 2.152 3.502 -14.921 1.00 88.25 186 ALA A O 1
ATOM 1432 N N . SER A 1 187 ? 3.484 1.957 -15.845 1.00 91.00 187 SER A N 1
ATOM 1433 C CA . SER A 1 187 ? 3.927 1.347 -14.585 1.00 91.00 187 SER A CA 1
ATOM 1434 C C . SER A 1 187 ? 5.441 1.478 -14.432 1.00 91.00 187 SER A C 1
ATOM 1436 O O . SER A 1 187 ? 6.172 1.397 -15.419 1.00 91.00 187 SER A O 1
ATOM 1438 N N . ALA A 1 188 ? 5.909 1.677 -13.200 1.00 91.88 188 ALA A N 1
ATOM 1439 C CA . ALA A 1 188 ? 7.327 1.597 -12.856 1.00 91.88 188 ALA A CA 1
ATOM 1440 C C . ALA A 1 188 ? 7.885 0.184 -13.089 1.00 91.88 188 ALA A C 1
ATOM 1442 O O . ALA A 1 188 ? 7.130 -0.773 -13.301 1.00 91.88 188 ALA A O 1
ATOM 1443 N N . SER A 1 189 ? 9.207 0.033 -12.989 1.00 92.75 189 SER A N 1
ATOM 1444 C CA . SER A 1 189 ? 9.819 -1.294 -13.041 1.00 92.75 189 SER A CA 1
ATOM 1445 C C . SER A 1 189 ? 9.292 -2.195 -11.905 1.00 92.75 189 SER A C 1
ATOM 1447 O O . SER A 1 189 ? 9.122 -1.734 -10.767 1.00 92.75 189 SER A O 1
ATOM 1449 N N . PRO A 1 190 ? 9.041 -3.495 -12.165 1.00 91.81 190 PRO A N 1
ATOM 1450 C CA . PRO A 1 190 ? 8.605 -4.433 -11.130 1.00 91.81 190 PRO A CA 1
ATOM 1451 C C . PRO A 1 190 ? 9.562 -4.482 -9.931 1.00 91.81 190 PRO A C 1
ATOM 1453 O O . PRO A 1 190 ? 9.117 -4.506 -8.786 1.00 91.81 190 PRO A O 1
ATOM 1456 N N . GLN A 1 191 ? 10.871 -4.414 -10.195 1.00 92.94 191 GLN A N 1
ATOM 1457 C CA . GLN A 1 191 ? 11.923 -4.415 -9.179 1.00 92.94 191 GLN A CA 1
ATOM 1458 C C . GLN A 1 191 ? 11.816 -3.197 -8.258 1.00 92.94 191 GLN A C 1
ATOM 1460 O O . GLN A 1 191 ? 11.916 -3.336 -7.038 1.00 92.94 191 GLN A O 1
ATOM 1465 N N . PHE A 1 192 ? 11.576 -2.006 -8.820 1.00 94.19 192 PHE A N 1
ATOM 1466 C CA . PHE A 1 192 ? 11.348 -0.808 -8.020 1.00 94.19 192 PHE A CA 1
ATOM 1467 C C . PHE A 1 192 ? 10.084 -0.933 -7.171 1.00 94.19 192 PHE A C 1
ATOM 1469 O O . PHE A 1 192 ? 10.127 -0.671 -5.970 1.00 94.19 192 PHE A O 1
ATOM 1476 N N . ALA A 1 193 ? 8.966 -1.342 -7.775 1.00 93.94 193 ALA A N 1
ATOM 1477 C CA . ALA A 1 193 ? 7.687 -1.436 -7.080 1.00 93.94 193 ALA A CA 1
ATOM 1478 C C . ALA A 1 193 ? 7.746 -2.422 -5.900 1.00 93.94 193 ALA A C 1
ATOM 1480 O O . ALA A 1 193 ? 7.276 -2.105 -4.804 1.00 93.94 193 ALA A O 1
ATOM 1481 N N . GLU A 1 194 ? 8.368 -3.587 -6.094 1.00 94.69 194 GLU A N 1
ATOM 1482 C CA . GLU A 1 194 ? 8.571 -4.573 -5.035 1.00 94.69 194 GLU A CA 1
ATOM 1483 C C . GLU A 1 194 ? 9.473 -4.030 -3.919 1.00 94.69 194 GLU A C 1
ATOM 1485 O O . GLU A 1 194 ? 9.081 -4.035 -2.747 1.00 94.69 194 GLU A O 1
ATOM 1490 N N . ALA A 1 195 ? 10.649 -3.498 -4.270 1.00 95.81 195 ALA A N 1
ATOM 1491 C CA . ALA A 1 195 ? 11.592 -2.944 -3.300 1.00 95.81 195 ALA A CA 1
ATOM 1492 C C . ALA A 1 195 ? 10.971 -1.793 -2.491 1.00 95.81 195 ALA A C 1
ATOM 1494 O O . ALA A 1 195 ? 11.133 -1.719 -1.269 1.00 95.81 195 ALA A O 1
ATOM 1495 N N . PHE A 1 196 ? 10.202 -0.926 -3.154 1.00 96.69 196 PHE A N 1
ATOM 1496 C CA . PHE A 1 196 ? 9.487 0.173 -2.519 1.00 96.69 196 PHE A CA 1
ATOM 1497 C C . PHE A 1 196 ? 8.461 -0.334 -1.501 1.00 96.69 196 PHE A C 1
ATOM 1499 O O . PHE A 1 196 ? 8.441 0.132 -0.359 1.00 96.69 196 PHE A O 1
ATOM 1506 N N . LEU A 1 197 ? 7.622 -1.307 -1.878 1.00 96.88 197 LEU A N 1
ATOM 1507 C CA . LEU A 1 197 ? 6.606 -1.870 -0.986 1.00 96.88 197 LEU A CA 1
ATOM 1508 C C . LEU A 1 197 ? 7.229 -2.574 0.227 1.00 96.88 197 LEU A C 1
ATOM 1510 O O . LEU A 1 197 ? 6.738 -2.401 1.346 1.00 96.88 197 LEU A O 1
ATOM 1514 N N . GLN A 1 198 ? 8.327 -3.311 0.037 1.00 97.44 198 GLN A N 1
ATOM 1515 C CA . GLN A 1 198 ? 9.062 -3.965 1.126 1.00 97.44 198 GLN A CA 1
ATOM 1516 C C . GLN A 1 198 ? 9.670 -2.947 2.103 1.00 97.44 198 GLN A C 1
ATOM 1518 O O . GLN A 1 198 ? 9.531 -3.083 3.327 1.00 97.44 198 GLN A O 1
ATOM 1523 N N . SER A 1 199 ? 10.296 -1.891 1.578 1.00 97.75 199 SER A N 1
ATOM 1524 C CA . SER A 1 199 ? 10.856 -0.805 2.389 1.00 97.75 199 SER A CA 1
ATOM 1525 C C . SER A 1 199 ? 9.761 -0.077 3.178 1.00 97.75 199 SER A C 1
ATOM 1527 O O . SER A 1 199 ? 9.839 0.048 4.408 1.00 97.75 199 SER A O 1
ATOM 1529 N N . ALA A 1 200 ? 8.665 0.294 2.509 1.00 98.00 200 ALA A N 1
ATOM 1530 C CA . ALA A 1 200 ? 7.543 0.976 3.140 1.00 98.00 200 ALA A CA 1
ATOM 1531 C C . ALA A 1 200 ? 6.884 0.110 4.227 1.00 98.00 200 ALA A C 1
ATOM 1533 O O . ALA A 1 200 ? 6.563 0.611 5.311 1.00 98.00 200 ALA A O 1
ATOM 1534 N N . ALA A 1 201 ? 6.728 -1.196 3.977 1.00 98.44 201 ALA A N 1
ATOM 1535 C CA . ALA A 1 201 ? 6.226 -2.149 4.961 1.00 98.44 201 ALA A CA 1
ATOM 1536 C C . ALA A 1 201 ? 7.135 -2.218 6.194 1.00 98.44 201 ALA A C 1
ATOM 1538 O O . ALA A 1 201 ? 6.642 -2.160 7.321 1.00 98.44 201 ALA A O 1
ATOM 1539 N N . THR A 1 202 ? 8.455 -2.265 6.000 1.00 98.56 202 THR A N 1
ATOM 1540 C CA . THR A 1 202 ? 9.440 -2.248 7.093 1.00 98.56 202 THR A CA 1
ATOM 1541 C C . THR A 1 202 ? 9.304 -0.987 7.945 1.00 98.56 202 THR A C 1
ATOM 1543 O O . THR A 1 202 ? 9.179 -1.066 9.168 1.00 98.56 202 THR A O 1
ATOM 1546 N N . ARG A 1 203 ? 9.216 0.193 7.321 1.00 98.12 203 ARG A N 1
ATOM 1547 C CA . ARG A 1 203 ? 9.028 1.460 8.048 1.00 98.12 203 ARG A CA 1
ATOM 1548 C C . ARG A 1 203 ? 7.713 1.524 8.818 1.00 98.12 203 ARG A C 1
ATOM 1550 O O . ARG A 1 203 ? 7.674 2.080 9.916 1.00 98.12 203 ARG A O 1
ATOM 1557 N N . LEU A 1 204 ? 6.631 0.992 8.256 1.00 98.56 204 LEU A N 1
ATOM 1558 C CA . LEU A 1 204 ? 5.335 0.921 8.931 1.00 98.56 204 LEU A CA 1
ATOM 1559 C C . LEU A 1 204 ? 5.395 -0.023 10.142 1.00 98.56 204 LEU A C 1
ATOM 1561 O O . LEU A 1 204 ? 4.975 0.381 11.232 1.00 98.56 204 LEU A O 1
ATOM 1565 N N . ARG A 1 205 ? 5.994 -1.212 9.985 1.00 98.56 205 ARG A N 1
ATOM 1566 C CA . ARG A 1 205 ? 6.219 -2.190 11.067 1.00 98.56 205 ARG A CA 1
ATOM 1567 C C . ARG A 1 205 ? 7.039 -1.607 12.214 1.00 98.56 205 ARG A C 1
ATOM 1569 O O . ARG A 1 205 ? 6.620 -1.708 13.362 1.00 98.56 205 ARG A O 1
ATOM 1576 N N . ASN A 1 206 ? 8.105 -0.864 11.908 1.00 98.31 206 ASN A N 1
ATOM 1577 C CA . ASN A 1 206 ? 8.925 -0.160 12.906 1.00 98.31 206 ASN A CA 1
ATOM 1578 C C . ASN A 1 206 ? 8.141 0.878 13.728 1.00 98.31 206 ASN A C 1
ATOM 1580 O O . ASN A 1 206 ? 8.624 1.360 14.747 1.00 98.31 206 ASN A O 1
ATOM 1584 N N . THR A 1 207 ? 6.930 1.240 13.297 1.00 96.50 207 THR A N 1
ATOM 1585 C CA . THR A 1 207 ? 6.036 2.147 14.029 1.00 96.50 207 THR A CA 1
ATOM 1586 C C . THR A 1 207 ? 4.813 1.461 14.638 1.00 96.50 207 THR A C 1
ATOM 1588 O O . THR A 1 207 ? 3.861 2.141 15.019 1.00 96.50 207 THR A O 1
ATOM 1591 N N . GLY A 1 208 ? 4.838 0.128 14.742 1.00 97.31 208 GLY A N 1
ATOM 1592 C CA . GLY A 1 208 ? 3.836 -0.672 15.450 1.00 97.31 208 GLY A CA 1
ATOM 1593 C C . GLY A 1 208 ? 2.636 -1.119 14.611 1.00 97.31 208 GLY A C 1
ATOM 1594 O O . GLY A 1 208 ? 1.627 -1.530 15.180 1.00 97.31 208 GLY A O 1
ATOM 1595 N N . TYR A 1 209 ? 2.706 -1.025 13.280 1.00 98.62 209 TYR A N 1
ATOM 1596 C CA . TYR A 1 209 ? 1.671 -1.574 12.397 1.00 98.62 209 TYR A CA 1
ATOM 1597 C C . TYR A 1 209 ? 1.952 -3.036 12.044 1.00 98.62 209 TYR A C 1
ATOM 1599 O O . TYR A 1 209 ? 3.094 -3.426 11.809 1.00 98.62 209 TYR A O 1
ATOM 1607 N N . GLN A 1 210 ? 0.891 -3.829 11.929 1.00 98.50 210 GLN A N 1
ATOM 1608 C CA . GLN A 1 210 ? 0.933 -5.173 11.364 1.00 98.50 210 GLN A CA 1
ATOM 1609 C C . GLN A 1 210 ? 0.707 -5.056 9.858 1.00 98.50 210 GLN A C 1
ATOM 1611 O O . GLN A 1 210 ? -0.399 -4.748 9.416 1.00 98.50 210 GLN A O 1
ATOM 1616 N N . VAL A 1 211 ? 1.768 -5.235 9.071 1.00 98.62 211 VAL A N 1
ATOM 1617 C CA . VAL A 1 211 ? 1.718 -5.019 7.618 1.00 98.62 211 VAL A CA 1
ATOM 1618 C C . VAL A 1 211 ? 1.749 -6.345 6.878 1.00 98.62 211 VAL A C 1
ATOM 1620 O O . VAL A 1 211 ? 2.733 -7.085 6.978 1.00 98.62 211 VAL A O 1
ATOM 1623 N N . THR A 1 212 ? 0.705 -6.592 6.094 1.00 98.19 212 THR A N 1
ATOM 1624 C CA . THR A 1 212 ? 0.599 -7.713 5.157 1.00 98.19 212 THR A CA 1
ATOM 1625 C C . THR A 1 212 ? 0.856 -7.206 3.744 1.00 98.19 212 THR A C 1
ATOM 1627 O O . THR A 1 212 ? 0.243 -6.231 3.314 1.00 98.19 212 THR A O 1
ATOM 1630 N N . LEU A 1 213 ? 1.766 -7.860 3.030 1.00 97.19 213 LEU A N 1
ATOM 1631 C CA . LEU A 1 213 ? 1.989 -7.643 1.604 1.00 97.19 213 LEU A CA 1
ATOM 1632 C C . LEU A 1 213 ? 1.296 -8.772 0.852 1.00 97.19 213 LEU A C 1
ATOM 1634 O O . LEU A 1 213 ? 1.446 -9.933 1.234 1.00 97.19 213 LEU A O 1
ATOM 1638 N N . THR A 1 214 ? 0.555 -8.453 -0.204 1.00 95.12 214 THR A N 1
ATOM 1639 C CA . THR A 1 214 ? 0.162 -9.501 -1.153 1.00 95.12 214 THR A CA 1
ATOM 1640 C C . THR A 1 214 ? 1.394 -9.962 -1.931 1.00 95.12 214 THR A C 1
ATOM 1642 O O . THR A 1 214 ? 2.291 -9.144 -2.158 1.00 95.12 214 THR A O 1
ATOM 1645 N N . PRO A 1 215 ? 1.467 -11.238 -2.344 1.00 92.69 215 PRO A N 1
ATOM 1646 C CA . PRO A 1 215 ? 2.622 -11.738 -3.074 1.00 92.69 215 PRO A CA 1
ATOM 1647 C C . PRO A 1 215 ? 2.814 -10.939 -4.359 1.00 92.69 215 PRO A C 1
ATOM 1649 O O . PRO A 1 215 ? 1.877 -10.727 -5.129 1.00 92.69 215 PRO A O 1
ATOM 1652 N N . PHE A 1 216 ? 4.034 -10.453 -4.553 1.00 90.38 216 PHE A N 1
ATOM 1653 C CA . PHE A 1 216 ? 4.389 -9.683 -5.731 1.00 90.38 216 PHE A CA 1
ATOM 1654 C C . PHE A 1 216 ? 4.586 -10.621 -6.927 1.00 90.38 216 PHE A C 1
ATOM 1656 O O . PHE A 1 216 ? 5.085 -11.731 -6.764 1.00 90.38 216 PHE A O 1
ATOM 1663 N N . GLY A 1 217 ? 4.177 -10.197 -8.126 1.00 88.88 217 GLY A N 1
ATOM 1664 C CA . GLY A 1 217 ? 4.246 -11.046 -9.322 1.00 88.88 217 GLY A CA 1
ATOM 1665 C C . GLY A 1 217 ? 3.193 -12.156 -9.378 1.00 88.88 217 GLY A C 1
ATOM 1666 O O . GLY A 1 217 ? 3.384 -13.139 -10.089 1.00 88.88 217 GLY A O 1
ATOM 1667 N N . TRP A 1 218 ? 2.095 -12.005 -8.632 1.00 91.50 218 TRP A N 1
ATOM 1668 C CA . TRP A 1 218 ? 0.942 -12.900 -8.664 1.00 91.50 218 TRP A CA 1
ATOM 1669 C C . TRP A 1 218 ? -0.343 -12.107 -8.896 1.00 91.50 218 TRP A C 1
ATOM 1671 O O . TRP A 1 218 ? -0.587 -11.094 -8.237 1.00 91.50 218 TRP A O 1
ATOM 1681 N N . VAL A 1 219 ? -1.207 -12.604 -9.779 1.00 90.62 219 VAL A N 1
ATOM 1682 C CA . VAL A 1 219 ? -2.625 -12.243 -9.752 1.00 90.62 219 VAL A CA 1
ATOM 1683 C C . VAL A 1 219 ? -3.240 -12.908 -8.529 1.00 90.62 219 VAL A C 1
ATOM 1685 O O . VAL A 1 219 ? -3.031 -14.098 -8.289 1.00 90.62 219 VAL A O 1
ATOM 1688 N N . CYS A 1 220 ? -3.990 -12.140 -7.745 1.00 92.88 220 CYS A N 1
ATOM 1689 C CA . CYS A 1 220 ? -4.713 -12.651 -6.587 1.00 92.88 220 CYS A CA 1
ATOM 1690 C C . CYS A 1 220 ? -6.218 -12.525 -6.816 1.00 92.88 220 CYS A C 1
ATOM 1692 O O . CYS A 1 220 ? -6.695 -11.467 -7.227 1.00 92.88 220 CYS A O 1
ATOM 1694 N N . GLU A 1 221 ? -6.961 -13.567 -6.463 1.00 95.06 221 GLU A N 1
ATOM 1695 C CA . GLU A 1 221 ? -8.380 -13.440 -6.143 1.00 95.06 221 GLU A CA 1
ATOM 1696 C C . GLU A 1 221 ? -8.506 -12.752 -4.783 1.00 95.06 221 GLU A C 1
ATOM 1698 O O . GLU A 1 221 ? -7.682 -12.984 -3.892 1.00 95.06 221 GLU A O 1
ATOM 1703 N N . TRP A 1 222 ? -9.514 -11.901 -4.596 1.00 96.31 222 TRP A N 1
ATOM 1704 C CA . TRP A 1 222 ? -9.727 -11.245 -3.310 1.00 96.31 222 TRP A CA 1
ATOM 1705 C C . TRP A 1 222 ? -11.191 -10.931 -3.021 1.00 96.31 222 TRP A C 1
ATOM 1707 O O . TRP A 1 222 ? -11.992 -10.654 -3.910 1.00 96.31 222 TRP A O 1
ATOM 1717 N N . GLU A 1 223 ? -11.512 -10.924 -1.731 1.00 97.75 223 GLU A N 1
ATOM 1718 C CA . GLU A 1 223 ? -12.774 -10.451 -1.178 1.00 97.75 223 GLU A CA 1
ATOM 1719 C C . GLU A 1 223 ? -12.506 -9.194 -0.350 1.00 97.75 223 GLU A C 1
ATOM 1721 O O . GLU A 1 223 ? -11.595 -9.158 0.482 1.00 97.75 223 GLU A O 1
ATOM 1726 N N . LEU A 1 224 ? -13.316 -8.156 -0.554 1.00 98.12 224 LEU A N 1
ATOM 1727 C CA . LEU A 1 224 ? -13.168 -6.879 0.136 1.00 98.12 224 LEU A CA 1
ATOM 1728 C C . LEU A 1 224 ? -14.516 -6.409 0.689 1.00 98.12 224 LEU A C 1
ATOM 1730 O O . LEU A 1 224 ? -15.410 -6.013 -0.056 1.00 98.12 224 LEU A O 1
ATOM 1734 N N . SER A 1 225 ? -14.634 -6.380 2.015 1.00 98.12 225 SER A N 1
ATOM 1735 C CA . SER A 1 225 ? -15.785 -5.806 2.713 1.00 98.12 225 SER A CA 1
ATOM 1736 C C . SER A 1 225 ? -15.409 -4.447 3.302 1.00 98.12 225 SER A C 1
ATOM 1738 O O . SER A 1 225 ? -14.753 -4.370 4.343 1.00 98.12 225 SER A O 1
ATOM 1740 N N . VAL A 1 226 ? -15.853 -3.362 2.665 1.00 98.00 226 VAL A N 1
ATOM 1741 C CA . VAL A 1 226 ? -15.522 -1.977 3.048 1.00 98.00 226 VAL A CA 1
ATOM 1742 C C . VAL A 1 226 ? -16.550 -1.398 4.022 1.00 98.00 226 VAL A C 1
ATOM 1744 O O . VAL A 1 226 ? -17.740 -1.711 3.973 1.00 98.00 226 VAL A O 1
ATOM 1747 N N . TYR A 1 227 ? -16.098 -0.512 4.904 1.00 96.69 227 TYR A N 1
ATOM 1748 C CA . TYR A 1 227 ? -16.978 0.334 5.703 1.00 96.69 227 TYR A CA 1
ATOM 1749 C C . TYR A 1 227 ? -17.819 1.294 4.822 1.00 96.69 227 TYR A C 1
ATOM 1751 O O . TYR A 1 227 ? -17.478 1.606 3.673 1.00 96.69 227 TYR A O 1
ATOM 1759 N N . GLY A 1 228 ? -18.988 1.700 5.324 1.00 93.81 228 GLY A N 1
ATOM 1760 C CA . GLY A 1 228 ? -20.011 2.400 4.532 1.00 93.81 228 GLY A CA 1
ATOM 1761 C C . GLY A 1 228 ? -19.745 3.897 4.365 1.00 93.81 228 GLY A C 1
ATOM 1762 O O . GLY A 1 228 ? -20.145 4.492 3.369 1.00 93.81 228 GLY A O 1
ATOM 1763 N N . GLU A 1 229 ? -19.036 4.492 5.318 1.00 92.12 229 GLU A N 1
ATOM 1764 C CA . GLU A 1 229 ? -18.741 5.916 5.405 1.00 92.12 229 GLU A CA 1
ATOM 1765 C C . GLU A 1 229 ? -17.976 6.412 4.166 1.00 92.12 229 GLU A C 1
ATOM 1767 O O . GLU A 1 229 ? -17.125 5.706 3.623 1.00 92.12 229 GLU A O 1
ATOM 1772 N N . SER A 1 230 ? -18.228 7.655 3.738 1.00 88.12 230 SER A N 1
ATOM 1773 C CA . SER A 1 230 ? -17.566 8.246 2.559 1.00 88.12 230 SER A CA 1
ATOM 1774 C C . SER A 1 230 ? -16.032 8.194 2.662 1.00 88.12 230 SER A C 1
ATOM 1776 O O . SER A 1 230 ? -15.346 7.812 1.719 1.00 88.12 230 SER A O 1
ATOM 1778 N N . LEU A 1 231 ? -15.486 8.443 3.859 1.00 92.94 231 LEU A N 1
ATOM 1779 C CA . LEU A 1 231 ? -14.043 8.404 4.119 1.00 92.94 231 LEU A CA 1
ATOM 1780 C C . LEU A 1 231 ? -13.433 6.989 4.072 1.00 92.94 231 LEU A C 1
ATOM 1782 O O . LEU A 1 231 ? -12.214 6.850 4.095 1.00 92.94 231 LEU A O 1
ATOM 1786 N N . ALA A 1 232 ? -14.245 5.931 4.006 1.00 95.06 232 ALA A N 1
ATOM 1787 C CA . ALA A 1 232 ? -13.746 4.563 3.916 1.00 95.06 232 ALA A CA 1
ATOM 1788 C C . ALA A 1 232 ? -13.175 4.213 2.534 1.00 95.06 232 ALA A C 1
ATOM 1790 O O . ALA A 1 232 ? -12.657 3.112 2.376 1.00 95.06 232 ALA A O 1
ATOM 1791 N N . LYS A 1 233 ? -13.296 5.106 1.542 1.00 96.81 233 LYS A N 1
ATOM 1792 C CA . LYS A 1 233 ? -12.845 4.916 0.157 1.00 96.81 233 LYS A CA 1
ATOM 1793 C C . LYS A 1 233 ? -12.145 6.199 -0.285 1.00 96.81 233 LYS A C 1
ATOM 1795 O O . LYS A 1 233 ? -12.794 7.225 -0.458 1.00 96.81 233 LYS A O 1
ATOM 1800 N N . VAL A 1 234 ? -10.823 6.172 -0.418 1.00 97.56 234 VAL A N 1
ATOM 1801 C CA . VAL A 1 234 ? -10.032 7.373 -0.718 1.00 97.56 234 VAL A CA 1
ATOM 1802 C C . VAL A 1 234 ? -9.056 7.089 -1.846 1.00 97.56 234 VAL A C 1
ATOM 1804 O O . VAL A 1 234 ? -8.222 6.197 -1.738 1.00 97.56 234 VAL A O 1
ATOM 1807 N N . PHE A 1 235 ? -9.121 7.896 -2.901 1.00 96.56 235 PHE A N 1
ATOM 1808 C CA . PHE A 1 235 ? -8.108 7.928 -3.950 1.00 96.56 235 PHE A CA 1
ATOM 1809 C C . PHE A 1 235 ? -7.113 9.067 -3.698 1.00 96.56 235 PHE A C 1
ATOM 1811 O O . PHE A 1 235 ? -7.505 10.161 -3.277 1.00 96.56 235 PHE A O 1
ATOM 1818 N N . LYS A 1 236 ? -5.823 8.825 -3.944 1.00 94.50 236 LYS A N 1
ATOM 1819 C CA . LYS A 1 236 ? -4.770 9.823 -3.746 1.00 94.50 236 LYS A CA 1
ATOM 1820 C C . LYS A 1 236 ? -3.619 9.654 -4.738 1.00 94.50 236 LYS A C 1
ATOM 1822 O O . LYS A 1 236 ? -3.121 8.554 -4.913 1.00 94.50 236 LYS A O 1
ATOM 1827 N N . VAL A 1 237 ? -3.162 10.769 -5.301 1.00 93.69 237 VAL A N 1
ATOM 1828 C CA . VAL A 1 237 ? -1.901 10.905 -6.054 1.00 93.69 237 VAL A CA 1
ATOM 1829 C C . VAL A 1 237 ? -0.865 11.558 -5.123 1.00 93.69 237 VAL A C 1
ATOM 1831 O O . VAL A 1 237 ? -1.241 12.456 -4.348 1.00 93.69 237 VAL A O 1
ATOM 1834 N N . LEU A 1 238 ? 0.384 11.075 -5.113 1.00 91.31 238 LEU A N 1
ATOM 1835 C CA . LEU A 1 238 ? 1.428 11.473 -4.143 1.00 91.31 238 LEU A CA 1
ATOM 1836 C C . LEU A 1 238 ? 2.420 12.546 -4.609 1.00 91.31 238 LEU A C 1
ATOM 1838 O O . LEU A 1 238 ? 2.709 12.661 -5.800 1.00 91.31 238 LEU A O 1
#

Foldseek 3Di:
DDDDDDDDDDDDDDDDDDDDDDDDDDDDDDDDDDDDDPDDDDDDDDDDDDDDDDDDDDDDDDDDDDDDDDDDDDDDDDDDPDPPPPPPPPPPPPDPPPPPFFKKKKKFQFQKKKKAFDFFQDPPFDDFDGIDMDGRETEIAIFGFAVCVVPLPVNLVVVLVVRCVLSVVPVAQEYEYEYDHPPDDGGHDLVSVVVSLVVSQVVSVVVRHDYHYGGRRTDMDMDTGGDDDPSRIDMDTD

Radius of gyration: 35.83 Å; chains: 1; bounding box: 106×125×41 Å

pLDDT: mean 71.84, std 26.76, range [31.92, 98.75]

Secondary structure (DSSP, 8-state):
--------------------PPPP-----------------PPPPP----------------PPPPPPPPPPP-----------------------SS-----EEEEEEEEEEEEEEEEE-STTSPPP-S-EEEEEEEEEEEE--GGGGGGHHHHHHHHHHHHHHHHHTTT--EEEEEE-GGGSS----HHHHHHHHHHHHHHHHTTT-EEEEPPTTEEEEEEEEE-SSGGGEEEEE-